Protein AF-A0A6S7IY60-F1 (afdb_monomer_lite)

InterPro domains:
  IPR000909 Phosphatidylinositol-specific phospholipase C, X domain [PF00388] (1-99)
  IPR000909 Phosphatidylinositol-specific phospholipase C, X domain [SM00148] (1-98)
  IPR000980 SH2 domain [PF00017] (151-223)
  IPR000980 SH2 domain [PS50001] (151-238)
  IPR000980 SH2 domain [SM00252] (149-229)
  IPR001192 Phosphoinositide phospholipase C family [PTHR10336] (1-148)
  IPR001452 SH3 domain [PF00018] (274-320)
  IPR001452 SH3 domain [PS50002] (268-328)
  IPR001452 SH3 domain [SM00326] (271-327)
  IPR017946 PLC-like phosphodiesterase, TIM beta/alpha-barrel domain superfamily [G3DSA:3.20.20.190] (1-171)
  IPR017946 PLC-like phosphodiesterase, TIM beta/alpha-barrel domain superfamily [SSF51695] (1-123)
  IPR035023 PLC-gamma, C-terminal SH2 domain [cd09932] (146-247)
  IPR036028 SH3-like domain superfamily [SSF50044] (267-309)
  IPR036860 SH2 domain superfamily [SSF55550] (146-321)

Secondary structure (DSSP, 8-state):
-EE--GGG--EE--TTS-PPPEEHHHHHHHHHHHTTSS--S-EEEE--EE--HHHHHHHHHHHHHHHGGGB--S-SSTT-SSPPPTTTTTT-EEEE-PPPPSSHHHHHHHHHHHTT-TT--STT-TTS---S-----S----TTGGGGSTTEETT--HHHHHHHHHHSSSTTEEEEEEEETTEEEEEEEETTEEEEEEEEEETTEEEETTEEESSHHHHHHHHHHS-SBTTB---EE--HHHHHHTT-----S----------------PPEEEESS-B--SSTTB--B-TTPEEEEEEE-TTSEEEEEETTEEEEEEEGGGEEEES----------

pLDDT: mean 76.95, std 19.99, range [28.34, 98.19]

Sequence (337 aa):
DCWDGPDNQPVIYHGFTLTSKIKFVDVVKAIRDNAFVVSDYPLILSIENHCSLAQQKIMATTFVDVFGEQLLGYPLDSNEECLPSPEQLKHKILIKHKKLPSDPNDVDDIMHNVEKDFTFMEDELSNSTKNGILYLEDEMDKPNAHLEKEWFHANLQRPEAENMLKRAPSDGSFLVRKKNDSEYAISFRAEGKIKHCKIFREGRLYTIGTAQFESLVELVEFYEKHPLYRKMKLKHPINEEILRRIGIMPDHDSVDMNSELYLDPRFNTKPVCRALWDYQAQSTDEMTFCKGAFITNVIKEDGGWWRGDFGDYKGAWFPANFCEEINQIEPEQQYGE

Foldseek 3Di:
DWEQDPPLFIWDDDPPAPTDIDGLLVVLLVCLVCVPPPHQFEAEDEDDDHYDPSSVVVNVVSNCVRNPPQEPPDDPDPPDPDDDDRVVNGSHYYYRDDDDDPDPVSNVVVVVVVVPDPDPPDDPPPPDDPDDDDDDPDDDPDLVPVVVDLQEAADADPVRQQLQQLLPDDFLEWHKYDDDPFKIWIWTADPSHIDIWIWGHDPQWIDTDNHIHNHPVVVLVVQQVPPPPDRHGRDHRTDPVVSVVVVDDPDDDDDDDDDDDDDDDDPPAWWKKFFQAFDDDPDPQADGDGHGFIWGPWDDDPPQKIFTDGDPHHRGIDGNVRIDTDPDPDPDDDDDD

Structure (mmCIF, N/CA/C/O backbone):
data_AF-A0A6S7IY60-F1
#
_entry.id   AF-A0A6S7IY60-F1
#
loop_
_atom_site.group_PDB
_atom_site.id
_atom_site.type_symbol
_atom_site.label_atom_id
_atom_site.label_alt_id
_atom_site.label_comp_id
_atom_site.label_asym_id
_atom_site.label_entity_id
_atom_site.label_seq_id
_atom_site.pdbx_PDB_ins_code
_atom_site.Cartn_x
_atom_site.Cartn_y
_atom_site.Cartn_z
_atom_site.occupancy
_atom_site.B_iso_or_equiv
_atom_site.auth_seq_id
_atom_site.auth_comp_id
_atom_site.auth_asym_id
_atom_site.auth_atom_id
_atom_site.pdbx_PDB_model_num
ATOM 1 N N . ASP A 1 1 ? -7.159 4.929 11.421 1.00 89.38 1 ASP A N 1
ATOM 2 C CA . ASP A 1 1 ? -6.869 6.344 11.111 1.00 89.38 1 ASP A CA 1
ATOM 3 C C . ASP A 1 1 ? -8.168 7.118 10.971 1.00 89.38 1 ASP A C 1
ATOM 5 O O . ASP A 1 1 ? -8.916 6.883 10.027 1.00 89.38 1 ASP A O 1
ATOM 9 N N . CYS A 1 2 ? -8.477 7.980 11.934 1.00 93.56 2 CYS A N 1
ATOM 10 C CA . CYS A 1 2 ? -9.686 8.802 11.941 1.00 93.56 2 CYS A CA 1
ATOM 11 C C . CYS A 1 2 ? -9.329 10.236 11.556 1.00 93.56 2 CYS A C 1
ATOM 13 O O . CYS A 1 2 ? -8.364 10.785 12.083 1.00 93.56 2 CYS A O 1
ATOM 15 N N . TRP A 1 3 ? -10.118 10.828 10.668 1.00 90.56 3 TRP A N 1
ATOM 16 C CA . TRP A 1 3 ? -9.920 12.170 10.135 1.00 90.56 3 TRP A CA 1
ATOM 17 C C . TRP A 1 3 ? -11.233 12.941 10.131 1.00 90.56 3 TRP A C 1
ATOM 19 O O . TRP A 1 3 ? -12.310 12.344 10.008 1.00 90.56 3 TRP A O 1
ATOM 29 N N . ASP A 1 4 ? -11.132 14.268 10.176 1.00 90.00 4 ASP A N 1
ATOM 30 C CA . ASP A 1 4 ? -12.296 15.129 10.010 1.00 90.00 4 ASP A CA 1
ATOM 31 C C . ASP A 1 4 ? -12.967 14.882 8.651 1.00 90.00 4 ASP A C 1
ATOM 33 O O . ASP A 1 4 ? -12.336 14.937 7.588 1.00 90.00 4 ASP A O 1
ATOM 37 N N . GLY A 1 5 ? -14.268 14.604 8.682 1.00 91.12 5 GLY A N 1
ATOM 38 C CA . GLY A 1 5 ? -15.084 14.427 7.487 1.00 91.12 5 GLY A CA 1
ATOM 39 C C . GLY A 1 5 ? -16.140 15.520 7.305 1.00 91.12 5 GLY A C 1
ATOM 40 O O . GLY A 1 5 ? -16.261 16.433 8.130 1.00 91.12 5 GLY A O 1
ATOM 41 N N . PRO A 1 6 ? -16.888 15.465 6.187 1.00 90.00 6 PRO A N 1
ATOM 42 C CA . PRO A 1 6 ? -17.954 16.418 5.889 1.00 90.00 6 PRO A CA 1
ATOM 43 C C . PRO A 1 6 ? -19.097 16.320 6.908 1.00 90.00 6 PRO A C 1
ATOM 45 O O . PRO A 1 6 ? -19.243 15.315 7.598 1.00 90.00 6 PRO A O 1
ATOM 48 N N . ASP A 1 7 ? -19.914 17.372 6.997 1.00 90.56 7 ASP A N 1
ATOM 49 C CA . ASP A 1 7 ? -21.092 17.435 7.880 1.00 90.56 7 ASP A CA 1
ATOM 50 C C . ASP A 1 7 ? -20.783 17.163 9.361 1.00 90.56 7 ASP A C 1
ATOM 52 O O . ASP A 1 7 ? -21.623 16.670 10.115 1.00 90.56 7 ASP A O 1
ATOM 56 N N . ASN A 1 8 ? -19.556 17.494 9.778 1.00 89.19 8 ASN A N 1
ATOM 57 C CA . ASN A 1 8 ? -19.031 17.231 11.115 1.00 89.19 8 ASN A CA 1
ATOM 58 C C . ASN A 1 8 ? -19.010 15.731 11.479 1.00 89.19 8 ASN A C 1
ATOM 60 O O . ASN A 1 8 ? -19.054 15.385 12.653 1.00 89.19 8 ASN A O 1
ATOM 64 N N . GLN A 1 9 ? -18.974 14.834 10.491 1.00 93.06 9 GLN A N 1
ATOM 65 C CA . GLN A 1 9 ? -18.938 13.388 10.700 1.00 93.06 9 GLN A CA 1
ATOM 66 C C . GLN A 1 9 ? -17.536 12.842 10.412 1.00 93.06 9 GLN A C 1
ATOM 68 O O . GLN A 1 9 ? -17.067 12.999 9.282 1.00 93.06 9 GLN A O 1
ATOM 73 N N . PRO A 1 10 ? -16.889 12.145 11.365 1.00 96.25 10 PRO A N 1
ATOM 74 C CA . PRO A 1 10 ? -15.565 11.587 11.138 1.00 96.25 10 PRO A CA 1
ATOM 75 C C . PRO A 1 10 ? -15.567 10.547 10.017 1.00 96.25 10 PRO A C 1
ATOM 77 O O . PRO A 1 10 ? -16.516 9.772 9.829 1.00 96.25 10 PRO A O 1
ATOM 80 N N . VAL A 1 11 ? -14.458 10.492 9.292 1.00 96.00 11 VAL A N 1
ATOM 81 C CA . VAL A 1 11 ? -14.200 9.490 8.258 1.00 96.00 11 VAL A CA 1
ATOM 82 C C . VAL A 1 11 ? -12.931 8.721 8.582 1.00 96.00 11 VAL A C 1
ATOM 84 O O . VAL A 1 11 ? -12.029 9.211 9.257 1.00 96.00 11 VAL A O 1
ATOM 87 N N . ILE A 1 12 ? -12.864 7.495 8.082 1.00 94.00 12 ILE A N 1
ATOM 88 C CA . ILE A 1 12 ? -11.680 6.653 8.156 1.00 94.00 12 ILE A CA 1
ATOM 89 C C . ILE A 1 12 ? -11.118 6.533 6.748 1.00 94.00 12 ILE A C 1
ATOM 91 O O . ILE A 1 12 ? -11.833 6.211 5.798 1.00 94.00 12 ILE A O 1
ATOM 95 N N . TYR A 1 13 ? -9.837 6.844 6.627 1.00 84.81 13 TYR A N 1
ATOM 96 C CA . TYR A 1 13 ? -9.016 6.593 5.452 1.00 84.81 13 TYR A CA 1
ATOM 97 C C . TYR A 1 13 ? -7.555 6.754 5.849 1.00 84.81 13 TYR A C 1
ATOM 99 O O . TYR A 1 13 ? -7.234 7.292 6.911 1.00 84.81 13 TYR A O 1
ATOM 107 N N . HIS A 1 14 ? -6.668 6.310 4.977 1.00 77.44 14 HIS A N 1
ATOM 108 C CA . HIS A 1 14 ? -5.249 6.500 5.173 1.00 77.44 14 HIS A CA 1
ATOM 109 C C . HIS A 1 14 ? -4.870 7.908 4.685 1.00 77.44 14 HIS A C 1
ATOM 111 O O . HIS A 1 14 ? -4.937 8.207 3.491 1.00 77.44 14 HIS A O 1
ATOM 117 N N . GLY A 1 15 ? -4.481 8.796 5.602 1.00 65.12 15 GLY A N 1
ATOM 118 C CA . GLY A 1 15 ? -4.134 10.187 5.286 1.00 65.12 15 GLY A CA 1
ATOM 119 C C . GLY A 1 15 ? -3.074 10.306 4.194 1.00 65.12 15 GLY A C 1
ATOM 120 O O . GLY A 1 15 ? -2.145 9.510 4.147 1.00 65.12 15 GLY A O 1
ATOM 121 N N . PHE A 1 16 ? -3.194 11.309 3.322 1.00 57.75 16 PHE A N 1
ATOM 122 C CA . PHE A 1 16 ? -2.226 11.567 2.245 1.00 57.75 16 PHE A CA 1
ATOM 123 C C . PHE A 1 16 ? -2.063 10.427 1.216 1.00 57.75 16 PHE A C 1
ATOM 125 O O . PHE A 1 16 ? -1.065 10.426 0.505 1.00 57.75 16 PHE A O 1
ATOM 132 N N . THR A 1 17 ? -3.039 9.509 1.107 1.00 56.12 17 THR A N 1
ATOM 133 C CA . THR A 1 17 ? -3.159 8.504 0.023 1.00 56.12 17 THR A CA 1
ATOM 134 C C . THR A 1 17 ? -4.399 8.733 -0.848 1.00 56.12 17 THR A C 1
ATOM 136 O O . THR A 1 17 ? -5.296 9.503 -0.499 1.00 56.12 17 THR A O 1
ATOM 139 N N . LEU A 1 18 ? -4.512 7.961 -1.937 1.00 63.31 18 LEU A N 1
ATOM 140 C CA . LEU A 1 18 ? -5.726 7.823 -2.752 1.00 63.31 18 LEU A CA 1
ATOM 141 C C . LEU A 1 18 ? -6.740 6.802 -2.196 1.00 63.31 18 LEU A C 1
ATOM 143 O O . LEU A 1 18 ? -7.639 6.379 -2.926 1.00 63.31 18 LEU A O 1
ATOM 147 N N . THR A 1 19 ? -6.618 6.380 -0.932 1.00 68.50 19 THR A N 1
ATOM 148 C CA . THR A 1 19 ? -7.593 5.455 -0.337 1.00 68.50 19 THR A CA 1
ATOM 149 C C . THR A 1 19 ? -8.978 6.094 -0.259 1.00 68.50 19 THR A C 1
ATOM 151 O O . THR A 1 19 ? -9.150 7.269 0.083 1.00 68.50 19 THR A O 1
ATOM 154 N N . SER A 1 20 ? -10.000 5.312 -0.607 1.00 78.56 20 SER A N 1
ATOM 155 C CA . SER A 1 20 ? -11.386 5.753 -0.491 1.00 78.56 20 SER A CA 1
ATOM 156 C C . SER A 1 20 ? -11.753 5.988 0.971 1.00 78.56 20 SER A C 1
ATOM 158 O O . SER A 1 20 ? -11.353 5.229 1.851 1.00 78.56 20 SER A O 1
ATOM 160 N N . LYS A 1 21 ? -12.580 7.002 1.215 1.00 89.25 21 LYS A N 1
ATOM 161 C CA . LYS A 1 21 ? -13.066 7.336 2.554 1.00 89.25 21 LYS A CA 1
ATOM 162 C C . LYS A 1 21 ? -14.281 6.492 2.908 1.00 89.25 21 LYS A C 1
ATOM 164 O O . LYS A 1 21 ? -15.224 6.413 2.123 1.00 89.25 21 LYS A O 1
ATOM 169 N N . ILE A 1 22 ? -14.281 5.934 4.111 1.00 94.38 22 ILE A N 1
ATOM 170 C CA . ILE A 1 22 ? -15.436 5.248 4.697 1.00 94.38 22 ILE A CA 1
ATOM 171 C C . ILE A 1 22 ? -15.906 6.001 5.940 1.00 94.38 22 ILE A C 1
ATOM 173 O O . ILE A 1 22 ? -15.124 6.689 6.598 1.00 94.38 22 ILE A O 1
ATOM 177 N N . LYS A 1 23 ? -17.202 5.933 6.252 1.00 96.50 23 LYS A N 1
ATOM 178 C CA . LYS A 1 23 ? -17.751 6.655 7.405 1.00 96.50 23 LYS A CA 1
ATOM 179 C C . LYS A 1 23 ? -17.323 5.970 8.693 1.00 96.50 23 LYS A C 1
ATOM 181 O O . LYS A 1 23 ? -17.447 4.753 8.811 1.00 96.50 23 LYS A O 1
ATOM 186 N N . PHE A 1 24 ? -16.907 6.758 9.679 1.00 97.75 24 PHE A N 1
ATOM 187 C CA . PHE A 1 24 ? -16.516 6.237 10.985 1.00 97.75 24 PHE A CA 1
ATOM 188 C C . PHE A 1 24 ? -17.629 5.389 11.618 1.00 97.75 24 PHE A C 1
ATOM 190 O O . PHE A 1 24 ? -17.395 4.248 12.000 1.00 97.75 24 PHE A O 1
ATOM 197 N N . VAL A 1 25 ? -18.864 5.899 11.633 1.00 97.56 25 VAL A N 1
ATOM 198 C CA . VAL A 1 25 ? -20.029 5.197 12.200 1.00 97.56 25 VAL A CA 1
ATOM 199 C C . VAL A 1 25 ? -20.284 3.823 11.574 1.00 97.56 25 VAL A C 1
ATOM 201 O O . VAL A 1 25 ? -20.676 2.894 12.278 1.00 97.56 25 VAL A O 1
ATOM 204 N N . ASP A 1 26 ? -20.049 3.671 10.270 1.00 97.44 26 ASP A N 1
ATOM 205 C CA . ASP A 1 26 ? -20.280 2.403 9.575 1.00 97.44 26 ASP A CA 1
ATOM 206 C C . ASP A 1 26 ? -19.205 1.377 9.955 1.00 97.44 26 ASP A C 1
ATOM 208 O O . ASP A 1 26 ? -19.520 0.209 10.174 1.00 97.44 26 ASP A O 1
ATOM 212 N N . VAL A 1 27 ? -17.959 1.826 10.140 1.00 97.94 27 VAL A N 1
ATOM 213 C CA . VAL A 1 27 ? -16.865 0.982 10.640 1.00 97.94 27 VAL A CA 1
ATOM 214 C C . VAL A 1 27 ? -17.116 0.541 12.079 1.00 97.94 27 VAL A C 1
ATOM 216 O O . VAL A 1 27 ? -16.977 -0.641 12.376 1.00 97.94 27 VAL A O 1
ATOM 219 N N . VAL A 1 28 ? -17.539 1.445 12.970 1.00 98.06 28 VAL A N 1
ATOM 220 C CA . VAL A 1 28 ? -17.854 1.084 14.366 1.00 98.06 28 VAL A CA 1
ATOM 221 C C . VAL A 1 28 ? -18.979 0.042 14.421 1.00 98.06 28 VAL A C 1
ATOM 223 O O . VAL A 1 28 ? -18.875 -0.935 15.161 1.00 98.06 28 VAL A O 1
ATOM 226 N N . LYS A 1 29 ? -20.025 0.184 13.595 1.00 97.94 29 LYS A N 1
ATOM 227 C CA . LYS A 1 29 ? -21.098 -0.823 13.484 1.00 97.94 29 LYS A CA 1
ATOM 228 C C . LYS A 1 29 ? -20.578 -2.166 12.977 1.00 97.94 29 LYS A C 1
ATOM 230 O O . LYS A 1 29 ? -20.906 -3.195 13.557 1.00 97.94 29 LYS A O 1
ATOM 235 N N . ALA A 1 30 ? -19.744 -2.155 11.939 1.00 98.12 30 ALA A N 1
ATOM 236 C CA . ALA A 1 30 ? -19.147 -3.376 11.414 1.00 98.12 30 ALA A CA 1
ATOM 237 C C . ALA A 1 30 ? -18.283 -4.084 12.469 1.00 98.12 30 ALA A C 1
ATOM 239 O O . ALA A 1 30 ? -18.369 -5.301 12.604 1.00 98.12 30 ALA A O 1
ATOM 240 N N . ILE A 1 31 ? -17.503 -3.337 13.259 1.00 98.19 31 ILE A N 1
ATOM 241 C CA . ILE A 1 31 ? -16.722 -3.896 14.369 1.00 98.19 31 ILE A CA 1
ATOM 242 C C . ILE A 1 31 ? -17.652 -4.545 15.395 1.00 98.19 31 ILE A C 1
ATOM 244 O O . ILE A 1 31 ? -17.449 -5.707 15.723 1.00 98.19 31 ILE A O 1
ATOM 248 N N . ARG A 1 32 ? -18.695 -3.846 15.856 1.00 97.31 32 ARG A N 1
ATOM 249 C CA . ARG A 1 32 ? -19.670 -4.381 16.825 1.00 97.31 32 ARG A CA 1
ATOM 250 C C . ARG A 1 32 ? -20.237 -5.733 16.383 1.00 97.31 32 ARG A C 1
ATOM 252 O O . ARG A 1 32 ? -20.324 -6.659 17.184 1.00 97.31 32 ARG A O 1
ATOM 259 N N . ASP A 1 33 ? -20.600 -5.836 15.106 1.00 96.69 33 ASP A N 1
ATOM 260 C CA . ASP A 1 33 ? -21.263 -7.018 14.552 1.00 96.69 33 ASP A CA 1
ATOM 261 C C . ASP A 1 33 ? -20.310 -8.211 14.360 1.00 96.69 33 ASP A C 1
ATOM 263 O O . ASP A 1 33 ? -20.772 -9.346 14.278 1.00 96.69 33 ASP A O 1
ATOM 267 N N . ASN A 1 34 ? -18.993 -7.975 14.302 1.00 97.56 34 ASN A N 1
ATOM 268 C CA . ASN A 1 34 ? -18.005 -9.003 13.954 1.00 97.56 34 ASN A CA 1
ATOM 269 C C . ASN A 1 34 ? -16.940 -9.267 15.033 1.00 97.56 34 ASN A C 1
ATOM 271 O O . ASN A 1 34 ? -16.250 -10.281 14.947 1.00 97.56 34 ASN A O 1
ATOM 275 N N . ALA A 1 35 ? -16.802 -8.398 16.043 1.00 95.81 35 ALA A N 1
ATOM 276 C CA . ALA A 1 35 ? -15.688 -8.406 17.001 1.00 95.81 35 ALA A CA 1
ATOM 277 C C . ALA A 1 35 ? -15.482 -9.751 17.710 1.00 95.81 35 ALA A C 1
ATOM 279 O O . ALA A 1 35 ? -14.343 -10.119 17.978 1.00 95.81 35 ALA A O 1
ATOM 280 N N . PHE A 1 36 ? -16.568 -10.483 17.975 1.00 97.38 36 PHE A N 1
ATOM 281 C CA . PHE A 1 36 ? -16.538 -11.716 18.766 1.00 97.38 36 PHE A CA 1
ATOM 282 C C . PHE A 1 36 ? -17.098 -12.936 18.024 1.00 97.38 36 PHE A C 1
ATOM 284 O O . PHE A 1 36 ? -17.526 -13.904 18.638 1.00 97.38 36 PHE A O 1
ATOM 291 N N . VAL A 1 37 ? -17.129 -12.905 16.686 1.00 96.06 37 VAL A N 1
ATOM 292 C CA . VAL A 1 37 ? -17.632 -14.040 15.883 1.00 96.06 37 VAL A CA 1
ATOM 293 C C . VAL A 1 37 ? -16.663 -15.227 15.907 1.00 96.06 37 VAL A C 1
ATOM 295 O O . VAL A 1 37 ? -17.091 -16.378 15.875 1.00 96.06 37 VAL A O 1
ATOM 298 N N . VAL A 1 38 ? -15.357 -14.949 15.939 1.00 94.69 38 VAL A N 1
ATOM 299 C CA . VAL A 1 38 ? -14.293 -15.968 15.871 1.00 94.69 38 VAL A CA 1
ATOM 300 C C . VAL A 1 38 ? -13.685 -16.259 17.245 1.00 94.69 38 VAL A C 1
ATOM 302 O O . VAL A 1 38 ? -13.217 -17.368 17.489 1.00 94.69 38 VAL A O 1
ATOM 305 N N . SER A 1 39 ? -13.676 -15.271 18.139 1.00 94.75 39 SER A N 1
ATOM 306 C CA . SER A 1 39 ? -13.040 -15.353 19.451 1.00 94.75 39 SER A CA 1
ATOM 307 C C . SER A 1 39 ? -13.801 -14.505 20.461 1.00 94.75 39 SER A C 1
ATOM 309 O O . SER A 1 39 ? -14.102 -13.350 20.183 1.00 94.75 39 SER A O 1
ATOM 311 N N . ASP A 1 40 ? -14.049 -15.051 21.650 1.00 96.12 40 ASP A N 1
ATOM 312 C CA . ASP A 1 40 ? -14.700 -14.325 22.749 1.00 96.12 40 ASP A CA 1
ATOM 313 C C . ASP A 1 40 ? -13.742 -13.355 23.466 1.00 96.12 40 ASP A C 1
ATOM 315 O O . ASP A 1 40 ? -14.158 -12.598 24.343 1.00 96.12 40 ASP A O 1
ATOM 319 N N . TYR A 1 41 ? -12.443 -13.413 23.164 1.00 96.88 41 TYR A N 1
ATOM 320 C CA . TYR A 1 41 ? -11.406 -12.630 23.838 1.00 96.88 41 TYR A CA 1
ATOM 321 C C . TYR A 1 41 ? -11.443 -11.140 23.444 1.00 96.88 41 TYR A C 1
ATOM 323 O O . TYR A 1 41 ? -11.992 -10.792 22.399 1.00 96.88 41 TYR A O 1
ATOM 331 N N . PRO A 1 42 ? -10.897 -10.234 24.283 1.00 96.94 42 PRO A N 1
ATOM 332 C CA . PRO A 1 42 ? -11.017 -8.792 24.073 1.00 96.94 42 PRO A CA 1
ATOM 333 C C . PRO A 1 42 ? -10.429 -8.297 22.752 1.00 96.94 42 PRO A C 1
ATOM 335 O O . PRO A 1 42 ? -9.368 -8.744 22.318 1.00 96.94 42 PRO A O 1
ATOM 338 N N . LEU A 1 43 ? -11.066 -7.267 22.191 1.00 97.06 43 LEU A N 1
ATOM 339 C CA . LEU A 1 43 ? -10.592 -6.539 21.016 1.00 97.06 43 LEU A CA 1
ATOM 340 C C . LEU A 1 43 ? -10.040 -5.170 21.428 1.00 97.06 43 LEU A C 1
ATOM 342 O O . LEU A 1 43 ? -10.745 -4.375 22.044 1.00 97.06 43 LEU A O 1
ATOM 346 N N . ILE A 1 44 ? -8.801 -4.852 21.050 1.00 96.50 44 ILE A N 1
ATOM 347 C CA . ILE A 1 44 ? -8.202 -3.532 21.300 1.00 96.50 44 ILE A CA 1
ATOM 348 C C . ILE A 1 44 ? -8.194 -2.724 20.001 1.00 96.50 44 ILE A C 1
ATOM 350 O O . ILE A 1 44 ? -7.513 -3.079 19.042 1.00 96.50 44 ILE A O 1
ATOM 354 N N . LEU A 1 45 ? -8.902 -1.596 19.981 1.00 96.12 45 LEU A N 1
ATOM 355 C CA . LEU A 1 45 ? -8.886 -0.650 18.869 1.00 96.12 45 LEU A CA 1
ATOM 356 C C . LEU A 1 45 ? -7.779 0.382 19.086 1.00 96.12 45 LEU A C 1
ATOM 358 O O . LEU A 1 45 ? -7.890 1.262 19.941 1.00 96.12 45 LEU A O 1
ATOM 362 N N . SER A 1 46 ? -6.703 0.284 18.306 1.00 94.38 46 SER A N 1
ATOM 363 C CA . SER A 1 46 ? -5.648 1.301 18.277 1.00 94.38 46 SER A CA 1
ATOM 364 C C . SER A 1 46 ? -6.070 2.459 17.375 1.00 94.38 46 SER A C 1
ATOM 366 O O . SER A 1 46 ? -6.073 2.336 16.152 1.00 94.38 46 SER A O 1
ATOM 368 N N . ILE A 1 47 ? -6.428 3.590 17.978 1.00 92.38 47 ILE A N 1
ATOM 369 C CA . ILE A 1 47 ? -6.942 4.756 17.261 1.00 92.38 47 ILE A CA 1
ATOM 370 C C . ILE A 1 47 ? -5.802 5.735 16.962 1.00 92.38 47 ILE A C 1
ATOM 372 O O . ILE A 1 47 ? -5.273 6.387 17.861 1.00 92.38 47 ILE A O 1
ATOM 376 N N . GLU A 1 48 ? -5.466 5.874 15.683 1.00 90.44 48 GLU A N 1
ATOM 377 C CA . GLU A 1 48 ? -4.703 7.010 15.160 1.00 90.44 48 GLU A CA 1
ATOM 378 C C . GLU A 1 48 ? -5.687 8.143 14.827 1.00 90.44 48 GLU A C 1
ATOM 380 O O . GLU A 1 48 ? -6.559 7.963 13.972 1.00 90.44 48 GLU A O 1
ATOM 385 N N . ASN A 1 49 ? -5.612 9.263 15.546 1.00 87.81 49 ASN A N 1
ATOM 386 C CA . ASN A 1 49 ? -6.626 10.318 15.526 1.00 87.81 49 ASN A CA 1
ATOM 387 C C . ASN A 1 49 ? -6.064 11.641 15.000 1.00 87.81 49 ASN A C 1
ATOM 389 O O . ASN A 1 49 ? -5.158 12.214 15.599 1.00 87.81 49 ASN A O 1
ATOM 393 N N . HIS A 1 50 ? -6.682 12.128 13.928 1.00 87.25 50 HIS A N 1
ATOM 394 C CA . HIS A 1 50 ? -6.408 13.399 13.257 1.00 87.25 50 HIS A CA 1
ATOM 395 C C . HIS A 1 50 ? -7.662 14.292 13.203 1.00 87.25 50 HIS A C 1
ATOM 397 O O . HIS A 1 50 ? -7.746 15.211 12.391 1.00 87.25 50 HIS A O 1
ATOM 403 N N . CYS A 1 51 ? -8.673 13.992 14.023 1.00 86.19 51 CYS A N 1
ATOM 404 C CA . CYS A 1 51 ? -9.927 14.736 14.093 1.00 86.19 51 CYS A CA 1
ATOM 405 C C . CYS A 1 51 ? -9.815 15.955 15.018 1.00 86.19 51 CYS A C 1
ATOM 407 O O . CYS A 1 51 ? -9.161 15.911 16.064 1.00 86.19 51 CYS A O 1
ATOM 409 N N . SER A 1 52 ? -10.562 17.008 14.702 1.00 85.62 52 SER A N 1
ATOM 410 C CA . SER A 1 52 ? -10.821 18.139 15.596 1.00 85.62 52 SER A CA 1
ATOM 411 C C . SER A 1 52 ? -11.565 17.712 16.865 1.00 85.62 52 SER A C 1
ATOM 413 O O . SER A 1 52 ? -12.290 16.715 16.885 1.00 85.62 52 SER A O 1
ATOM 415 N N . LEU A 1 53 ? -11.477 18.511 17.935 1.00 87.50 53 LEU A N 1
ATOM 416 C CA . LEU A 1 53 ? -12.177 18.233 19.200 1.00 87.50 53 LEU A CA 1
ATOM 417 C C . LEU A 1 53 ? -13.698 18.064 19.030 1.00 87.50 53 LEU A C 1
ATOM 419 O O . LEU A 1 53 ? -14.320 17.285 19.753 1.00 87.50 53 LEU A O 1
ATOM 423 N N . ALA A 1 54 ? -14.311 18.775 18.078 1.00 87.81 54 ALA A N 1
ATOM 424 C CA . ALA A 1 54 ? -15.735 18.640 17.781 1.00 87.81 54 ALA A CA 1
ATOM 425 C C . ALA A 1 54 ? -16.072 17.238 17.248 1.00 87.81 54 ALA A C 1
ATOM 427 O O . ALA A 1 54 ? -17.014 16.606 17.728 1.00 87.81 54 ALA A O 1
ATOM 428 N N . GLN A 1 55 ? -15.274 16.727 16.311 1.00 93.12 55 GLN A N 1
ATOM 429 C CA . GLN A 1 55 ? -15.469 15.397 15.739 1.00 93.12 55 GLN A CA 1
ATOM 430 C C . GLN A 1 55 ? -14.983 14.282 16.674 1.00 93.12 55 GLN A C 1
ATOM 432 O O . GLN A 1 55 ? -15.587 13.214 16.703 1.00 93.12 55 GLN A O 1
ATOM 437 N N . GLN A 1 56 ? -13.994 14.535 17.537 1.00 92.44 56 GLN A N 1
ATOM 438 C CA . GLN A 1 56 ? -13.610 13.607 18.609 1.00 92.44 56 GLN A CA 1
ATOM 439 C C . GLN A 1 56 ? -14.753 13.351 19.599 1.00 92.44 56 GLN A C 1
ATOM 441 O O . GLN A 1 56 ? -14.968 12.210 20.005 1.00 92.44 56 GLN A O 1
ATOM 446 N N . LYS A 1 57 ? -15.537 14.383 19.953 1.00 92.94 57 LYS A N 1
ATOM 447 C CA . LYS A 1 57 ? -16.750 14.204 20.773 1.00 92.94 57 LYS A CA 1
ATOM 448 C C . LYS A 1 57 ? -17.751 13.280 20.082 1.00 92.94 57 LYS A C 1
ATOM 450 O O . LYS A 1 57 ? -18.314 12.405 20.729 1.00 92.94 57 LYS A O 1
ATOM 455 N N . ILE A 1 58 ? -17.913 13.422 18.767 1.00 95.81 58 ILE A N 1
ATOM 456 C CA . ILE A 1 58 ? -18.784 12.552 17.966 1.00 95.81 58 ILE A CA 1
ATOM 457 C C . ILE A 1 58 ? -18.244 11.123 17.920 1.00 95.81 58 ILE A C 1
ATOM 459 O O . ILE A 1 58 ? -19.027 10.185 18.065 1.00 95.81 58 ILE A O 1
ATOM 463 N N . MET A 1 59 ? -16.928 10.935 17.783 1.00 96.94 59 MET A N 1
ATOM 464 C CA . MET A 1 59 ? -16.306 9.610 17.867 1.00 96.94 59 MET A CA 1
ATOM 465 C C . MET A 1 59 ? -16.590 8.948 19.218 1.00 96.94 59 MET A C 1
ATOM 467 O O . MET A 1 59 ? -17.024 7.799 19.250 1.00 96.94 59 MET A O 1
ATOM 471 N N . ALA A 1 60 ? -16.398 9.678 20.321 1.00 95.56 60 ALA A N 1
ATOM 472 C CA . ALA A 1 60 ? -16.652 9.179 21.669 1.00 95.56 60 ALA A CA 1
ATOM 473 C C . ALA A 1 60 ? -18.125 8.788 21.867 1.00 95.56 60 ALA A C 1
ATOM 475 O O . ALA A 1 60 ? -18.402 7.668 22.289 1.00 95.56 60 ALA A O 1
ATOM 476 N N . THR A 1 61 ? -19.067 9.663 21.497 1.00 97.00 61 THR A N 1
ATOM 477 C CA . THR A 1 61 ? -20.507 9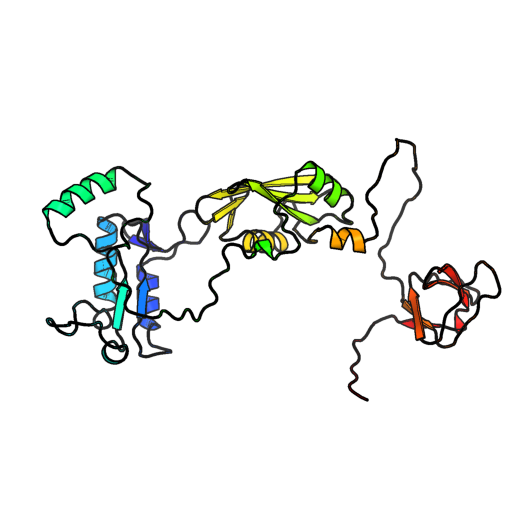.364 21.551 1.00 97.00 61 THR A CA 1
ATOM 478 C C . THR A 1 61 ? -20.856 8.147 20.701 1.00 97.00 61 THR A C 1
ATOM 480 O O . THR A 1 61 ? -21.540 7.248 21.169 1.00 97.00 61 THR A O 1
ATOM 483 N N . THR A 1 62 ? -20.317 8.054 19.485 1.00 97.88 62 THR A N 1
ATOM 484 C CA . THR A 1 62 ? -20.570 6.916 18.593 1.00 97.88 62 THR A CA 1
ATOM 485 C C . THR A 1 62 ? -20.047 5.604 19.180 1.00 97.88 62 THR A C 1
ATOM 487 O O . THR A 1 62 ? -20.731 4.591 19.083 1.00 97.88 62 THR A O 1
ATOM 490 N N . PHE A 1 63 ? -18.862 5.593 19.801 1.00 97.75 63 PHE A N 1
ATOM 491 C CA . PHE A 1 63 ? -18.361 4.397 20.481 1.00 97.75 63 PHE A CA 1
ATOM 492 C C . PHE A 1 63 ? -19.281 3.972 21.625 1.00 97.75 63 PHE A C 1
ATOM 494 O O . PHE A 1 63 ? -19.628 2.797 21.705 1.00 97.75 63 PHE A O 1
ATOM 501 N N . VAL A 1 64 ? -19.700 4.915 22.472 1.00 97.19 64 VAL A N 1
ATOM 502 C CA . VAL A 1 64 ? -20.614 4.638 23.590 1.00 97.19 64 VAL A CA 1
ATOM 503 C C . VAL A 1 64 ? -21.949 4.088 23.080 1.00 97.19 64 VAL A C 1
ATOM 505 O O . VAL A 1 64 ? -22.390 3.038 23.541 1.00 97.19 64 VAL A O 1
ATOM 508 N N . ASP A 1 65 ? -22.553 4.747 22.092 1.00 97.06 65 ASP A N 1
ATOM 509 C CA . ASP A 1 65 ? -23.879 4.397 21.579 1.00 97.06 65 ASP A CA 1
ATOM 510 C C . ASP A 1 65 ? -23.887 3.067 20.813 1.00 97.06 65 ASP A C 1
ATOM 512 O O . ASP A 1 65 ? -24.849 2.304 20.894 1.00 97.06 65 ASP A O 1
ATOM 516 N N . VAL A 1 66 ? -22.835 2.786 20.034 1.00 98.00 66 VAL A N 1
ATOM 517 C CA . VAL A 1 66 ? -22.793 1.605 19.161 1.00 98.00 66 VAL A CA 1
ATOM 518 C C . VAL A 1 66 ? -22.273 0.375 19.896 1.00 98.00 66 VAL A C 1
ATOM 520 O O . VAL A 1 66 ? -22.862 -0.694 19.741 1.00 98.00 66 VAL A O 1
ATOM 523 N N . PHE A 1 67 ? -21.193 0.489 20.673 1.00 98.00 67 PHE A N 1
ATOM 524 C CA . PHE A 1 67 ? -20.635 -0.660 21.391 1.00 98.00 67 PHE A CA 1
ATOM 525 C C . PHE A 1 67 ? -21.379 -0.963 22.694 1.00 98.00 67 PHE A C 1
ATOM 527 O O . PHE A 1 67 ? -21.414 -2.122 23.105 1.00 98.00 67 PHE A O 1
ATOM 534 N N . GLY A 1 68 ? -21.992 0.035 23.340 1.00 96.19 68 GLY A N 1
ATOM 535 C CA . GLY A 1 68 ? -22.772 -0.163 24.562 1.00 96.19 68 GLY A CA 1
ATOM 536 C C . GLY A 1 68 ? -21.995 -0.946 25.625 1.00 96.19 68 GLY A C 1
ATOM 537 O O . GLY A 1 68 ? -20.888 -0.571 26.004 1.00 96.19 68 GLY A O 1
ATOM 538 N N . GLU A 1 69 ? -22.551 -2.074 26.073 1.00 95.00 69 GLU A N 1
ATOM 539 C CA . GLU A 1 69 ? -21.938 -2.935 27.096 1.00 95.00 69 GLU A CA 1
ATOM 540 C C . GLU A 1 69 ? -20.642 -3.627 26.647 1.00 95.00 69 GLU A C 1
ATOM 542 O O . GLU A 1 69 ? -19.854 -4.057 27.496 1.00 95.00 69 GLU A O 1
ATOM 547 N N . GLN A 1 70 ? -20.395 -3.740 25.337 1.00 96.88 70 GLN A N 1
ATOM 548 C CA . GLN A 1 70 ? -19.135 -4.276 24.823 1.00 96.88 70 GLN A CA 1
ATOM 549 C C . GLN A 1 70 ? -17.985 -3.292 25.055 1.00 96.88 70 GLN A C 1
ATOM 551 O O . GLN A 1 70 ? -16.844 -3.718 25.166 1.00 96.88 70 GLN A O 1
ATOM 556 N N . LEU A 1 71 ? -18.241 -1.986 25.174 1.00 97.44 71 LEU A N 1
ATOM 557 C CA . LEU A 1 71 ? -17.187 -1.010 25.444 1.00 97.44 71 LEU A CA 1
ATOM 558 C C . LEU A 1 71 ? -16.702 -1.110 26.895 1.00 97.44 71 LEU A C 1
ATOM 560 O O . LEU A 1 71 ? -17.490 -1.045 27.841 1.00 97.44 71 LEU A O 1
ATOM 564 N N . LEU A 1 72 ? -15.386 -1.199 27.089 1.00 94.38 72 LEU A N 1
ATOM 565 C CA . LEU A 1 72 ? -14.785 -1.043 28.411 1.00 94.38 72 LEU A CA 1
ATOM 566 C C . LEU A 1 72 ? -14.694 0.450 28.768 1.00 94.38 72 LEU A C 1
ATOM 568 O O . LEU A 1 72 ? -13.721 1.123 28.432 1.00 94.38 72 LEU A O 1
ATOM 572 N N . GLY A 1 73 ? -15.732 0.975 29.423 1.00 85.81 73 GLY A N 1
ATOM 573 C CA . GLY A 1 73 ? -15.805 2.386 29.831 1.00 85.81 73 GLY A CA 1
ATOM 574 C C . GLY A 1 73 ? -15.154 2.707 31.182 1.00 85.81 73 GLY A C 1
ATOM 575 O O . GLY A 1 73 ? -14.941 3.877 31.495 1.00 85.81 73 GLY A O 1
ATOM 576 N N . TYR A 1 74 ? -14.855 1.691 31.990 1.00 84.75 74 TYR A N 1
ATOM 577 C CA . TYR A 1 74 ? -14.327 1.828 33.348 1.00 84.75 74 TYR A CA 1
ATOM 578 C C . TYR A 1 74 ? -13.440 0.621 33.711 1.00 84.75 74 TYR A C 1
ATOM 580 O O . TYR A 1 74 ? -13.621 -0.448 33.120 1.00 84.75 74 TYR A O 1
ATOM 588 N N . PRO A 1 75 ? -12.485 0.777 34.652 1.00 85.00 75 PRO A N 1
ATOM 589 C CA . PRO A 1 75 ? -11.724 -0.346 35.219 1.00 85.00 75 PRO A CA 1
ATOM 590 C C . PRO A 1 75 ? -12.658 -1.416 35.803 1.00 85.00 75 PRO A C 1
ATOM 592 O O . PRO A 1 75 ? -13.732 -1.065 36.296 1.00 85.00 75 PRO A O 1
ATOM 595 N N . LEU A 1 76 ? -12.286 -2.703 35.757 1.00 83.81 76 LEU A N 1
ATOM 596 C CA . LEU A 1 76 ? -13.149 -3.766 36.298 1.00 83.81 76 LEU A CA 1
ATOM 597 C C . LEU A 1 76 ? -13.164 -3.733 37.832 1.00 83.81 76 LEU A C 1
ATOM 599 O O . LEU A 1 76 ? -14.203 -3.990 38.440 1.00 83.81 76 LEU A O 1
ATOM 603 N N . ASP A 1 77 ? -12.035 -3.374 38.438 1.00 80.19 77 ASP A N 1
ATOM 604 C CA . ASP A 1 77 ? -11.884 -3.085 39.859 1.00 80.19 77 ASP A CA 1
ATOM 605 C C . ASP A 1 77 ? -11.127 -1.756 40.065 1.00 80.19 77 ASP A C 1
ATOM 607 O O . ASP A 1 77 ? -10.118 -1.451 39.427 1.00 80.19 77 ASP A O 1
ATOM 611 N N . SER A 1 78 ? -11.645 -0.929 40.972 1.00 75.25 78 SER A N 1
ATOM 612 C CA . SER A 1 78 ? -11.062 0.361 41.352 1.00 75.25 78 SER A CA 1
ATOM 613 C C . SER A 1 78 ? -9.688 0.230 42.022 1.00 75.25 78 SER A C 1
ATOM 615 O O . SER A 1 78 ? -8.955 1.215 42.073 1.00 75.25 78 SER A O 1
ATOM 617 N N . ASN A 1 79 ? -9.349 -0.957 42.537 1.00 75.88 79 ASN A N 1
ATOM 618 C CA . ASN A 1 79 ? -8.078 -1.264 43.199 1.00 75.88 79 ASN A CA 1
ATOM 619 C C . ASN A 1 79 ? -7.159 -2.165 42.347 1.00 75.88 79 ASN A C 1
ATOM 621 O O . ASN A 1 79 ? -6.303 -2.858 42.896 1.00 75.88 79 ASN A O 1
ATOM 625 N N . GLU A 1 80 ? -7.328 -2.197 41.020 1.00 72.38 80 GLU A N 1
ATOM 626 C CA . GLU A 1 80 ? -6.460 -2.980 40.130 1.00 72.38 80 GLU A CA 1
ATOM 627 C C . GLU A 1 80 ? -4.985 -2.547 40.232 1.00 72.38 80 GLU A C 1
ATOM 629 O O . GLU A 1 80 ? -4.598 -1.468 39.787 1.00 72.38 80 GLU A O 1
ATOM 634 N N . GLU A 1 81 ? -4.134 -3.421 40.778 1.00 77.69 81 GLU A N 1
ATOM 635 C CA . GLU A 1 81 ? -2.670 -3.246 40.789 1.00 77.69 81 GLU A CA 1
ATOM 636 C C . GLU A 1 81 ? -1.995 -3.796 39.518 1.00 77.69 81 GLU A C 1
ATOM 638 O O . GLU A 1 81 ? -0.815 -3.547 39.263 1.00 77.69 81 GLU A O 1
ATOM 643 N N . CYS A 1 82 ? -2.731 -4.563 38.709 1.00 79.75 82 CYS A N 1
ATOM 644 C CA . CYS A 1 82 ? -2.248 -5.168 37.473 1.00 79.75 82 CYS A CA 1
ATOM 645 C C . CYS A 1 82 ? -3.348 -5.210 36.407 1.00 79.75 82 CYS A C 1
ATOM 647 O O . CYS A 1 82 ? -4.532 -5.104 36.719 1.00 79.75 82 CYS A O 1
ATOM 649 N N . LEU A 1 83 ? -2.945 -5.358 35.141 1.00 85.12 83 LEU A N 1
ATOM 650 C CA . LEU A 1 83 ? -3.887 -5.440 34.025 1.00 85.12 83 LEU A CA 1
ATOM 651 C C . LEU A 1 83 ? -4.774 -6.692 34.142 1.00 85.12 83 LEU A C 1
ATOM 653 O O . LEU A 1 83 ? -4.254 -7.765 34.468 1.00 85.12 83 LEU A O 1
ATOM 657 N N . PRO A 1 84 ? -6.075 -6.598 33.809 1.00 88.12 84 PRO A N 1
ATOM 658 C CA . PRO A 1 84 ? -6.951 -7.759 33.776 1.00 88.12 84 PRO A CA 1
ATOM 659 C C . PRO A 1 84 ? -6.481 -8.821 32.780 1.00 88.12 84 PRO A C 1
ATOM 661 O O . PRO A 1 84 ? -5.929 -8.521 31.718 1.00 88.12 84 PRO A O 1
ATOM 664 N N . SER A 1 85 ? -6.753 -10.083 33.100 1.00 90.69 85 SER A N 1
ATOM 665 C CA . SER A 1 85 ? -6.512 -11.193 32.180 1.00 90.69 85 SER A CA 1
ATOM 666 C C . SER A 1 85 ? -7.458 -11.144 30.966 1.00 90.69 85 SER A C 1
ATOM 668 O O . SER A 1 85 ? -8.570 -10.616 31.070 1.00 90.69 85 SER A O 1
ATOM 670 N N . PRO A 1 86 ? -7.088 -11.762 29.827 1.00 92.62 86 PRO A N 1
ATOM 671 C CA . PRO A 1 86 ? -7.984 -11.885 28.676 1.00 92.62 86 PRO A CA 1
ATOM 672 C C . PRO A 1 86 ? -9.335 -12.526 29.024 1.00 92.62 86 PRO A C 1
ATOM 674 O O . PRO A 1 86 ? -10.356 -12.155 28.456 1.00 92.62 86 PRO A O 1
ATOM 677 N N . GLU A 1 87 ? -9.353 -13.450 29.989 1.00 94.06 87 GLU A N 1
ATOM 678 C CA . GLU A 1 87 ? -10.570 -14.121 30.455 1.00 94.06 87 GLU A CA 1
ATOM 679 C C . GLU A 1 87 ? -11.537 -13.148 31.147 1.00 94.06 87 GLU A C 1
ATOM 681 O O . GLU A 1 87 ? -12.742 -13.195 30.913 1.00 94.06 87 GLU A O 1
ATOM 686 N N . GLN A 1 88 ? -11.008 -12.216 31.946 1.00 92.56 88 GLN A N 1
ATOM 687 C CA . GLN A 1 88 ? -11.797 -11.173 32.615 1.00 92.56 88 GLN A CA 1
ATOM 688 C C . GLN A 1 88 ? -12.346 -10.125 31.637 1.00 92.56 88 GLN A C 1
ATOM 690 O O . GLN A 1 88 ? -13.299 -9.420 31.961 1.00 92.56 88 GLN A O 1
ATOM 695 N N . LEU A 1 89 ? -11.755 -10.025 30.445 1.00 95.44 89 LEU A N 1
ATOM 696 C CA . LEU A 1 89 ? -12.099 -9.048 29.412 1.00 95.44 89 LEU A CA 1
ATOM 697 C C . LEU A 1 89 ? -12.850 -9.664 28.224 1.00 95.44 89 LEU A C 1
ATOM 699 O O . LEU A 1 89 ? -12.950 -9.037 27.167 1.00 95.44 89 LEU A O 1
ATOM 703 N N . LYS A 1 90 ? -13.395 -10.876 28.366 1.00 96.31 90 LYS A N 1
ATOM 704 C CA . LYS A 1 90 ? -14.199 -11.485 27.303 1.00 96.31 90 LYS A CA 1
ATOM 705 C C . LYS A 1 90 ? -15.349 -10.573 26.877 1.00 96.31 90 LYS A C 1
ATOM 707 O O . LYS A 1 90 ? -16.026 -9.974 27.712 1.00 96.31 90 LYS A O 1
ATOM 712 N N . HIS A 1 91 ? -15.564 -10.488 25.567 1.00 97.00 91 HIS A N 1
ATOM 713 C CA . HIS A 1 91 ? -16.556 -9.630 24.919 1.00 97.00 91 HIS A CA 1
ATOM 714 C C . HIS A 1 91 ? -16.376 -8.124 25.173 1.00 97.00 91 HIS A C 1
ATOM 716 O O . HIS A 1 91 ? -17.324 -7.351 25.006 1.00 97.00 91 HIS A O 1
ATOM 722 N N . LYS A 1 92 ? -15.173 -7.689 25.578 1.00 97.81 92 LYS A N 1
ATOM 723 C CA . LYS A 1 92 ? -14.853 -6.271 25.764 1.00 97.81 92 LYS A CA 1
ATOM 724 C C . LYS A 1 92 ? -14.039 -5.704 24.609 1.00 97.81 92 LYS A C 1
ATOM 726 O O . LYS A 1 92 ? -13.082 -6.305 24.131 1.00 97.81 92 LYS A O 1
ATOM 731 N N . ILE A 1 93 ? -14.422 -4.504 24.192 1.00 97.94 93 ILE A N 1
ATOM 732 C CA . ILE A 1 93 ? -13.727 -3.657 23.233 1.00 97.94 93 ILE A CA 1
ATOM 733 C C . ILE A 1 93 ? -13.026 -2.553 24.024 1.00 97.94 93 ILE A C 1
ATOM 735 O O . ILE A 1 93 ? -13.664 -1.799 24.762 1.00 97.94 93 ILE A O 1
ATOM 739 N N . LEU A 1 94 ? -11.709 -2.463 23.878 1.00 96.19 94 LEU A N 1
ATOM 740 C CA . LEU A 1 94 ? -10.859 -1.483 24.543 1.00 96.19 94 LEU A CA 1
ATOM 741 C C . LEU A 1 94 ? -10.397 -0.439 23.530 1.00 96.19 94 LEU A C 1
ATOM 743 O O . LEU A 1 94 ? -10.035 -0.771 22.402 1.00 96.19 94 LEU A O 1
ATOM 747 N N . ILE A 1 95 ? -10.351 0.825 23.943 1.00 94.94 95 ILE A N 1
ATOM 748 C CA . ILE A 1 95 ? -9.857 1.920 23.106 1.00 94.94 95 ILE A CA 1
ATOM 749 C C . ILE A 1 95 ? -8.440 2.285 23.539 1.00 94.94 95 ILE A C 1
ATOM 751 O O . ILE A 1 95 ? -8.224 2.798 24.635 1.00 94.94 95 ILE A O 1
ATOM 755 N N . LYS A 1 96 ? -7.468 2.068 22.651 1.00 92.44 96 LYS A N 1
ATOM 756 C CA . LYS A 1 96 ? -6.106 2.587 22.794 1.00 92.44 96 LYS A CA 1
ATOM 757 C C . LYS A 1 96 ? -6.011 3.912 22.044 1.00 92.44 96 LYS A C 1
ATOM 759 O O . LYS A 1 96 ? -5.987 3.940 20.816 1.00 92.44 96 LYS A O 1
ATOM 764 N N . HIS A 1 97 ? -5.932 5.006 22.793 1.00 88.50 97 HIS A N 1
ATOM 765 C CA . HIS A 1 97 ? -5.823 6.367 22.271 1.00 88.50 97 HIS A CA 1
ATOM 766 C C . HIS A 1 97 ? -4.957 7.227 23.206 1.00 88.50 97 HIS A C 1
ATOM 768 O O . HIS A 1 97 ? -4.835 6.914 24.392 1.00 88.50 97 HIS A O 1
ATOM 774 N N . LYS A 1 98 ? -4.362 8.315 22.693 1.00 80.25 98 LYS A N 1
ATOM 775 C CA . LYS A 1 98 ? -3.650 9.298 23.528 1.00 80.25 98 LYS A CA 1
ATOM 776 C C . LYS A 1 98 ? -4.607 9.885 24.574 1.00 80.25 98 LYS A C 1
ATOM 778 O O . LYS A 1 98 ? -5.686 10.365 24.227 1.00 80.25 98 LYS A O 1
ATOM 783 N N . LYS A 1 99 ? -4.240 9.816 25.851 1.00 75.44 99 LYS A N 1
ATOM 784 C CA . LYS A 1 99 ? -5.054 10.339 26.954 1.00 75.44 99 LYS A CA 1
ATOM 785 C C . LYS A 1 99 ? -4.588 11.755 27.285 1.00 75.44 99 LYS A C 1
ATOM 787 O O . LYS A 1 99 ? -3.388 11.992 27.339 1.00 75.44 99 LYS A O 1
ATOM 792 N N . LEU A 1 100 ? -5.529 12.672 27.502 1.00 70.44 100 LEU A N 1
ATOM 793 C CA . LEU A 1 100 ? -5.198 13.998 28.025 1.00 70.44 100 LEU A CA 1
ATOM 794 C C . LEU A 1 100 ? -4.660 13.876 29.464 1.00 70.44 100 LEU A C 1
ATOM 796 O O . LEU A 1 100 ? -5.087 12.963 30.184 1.00 70.44 100 LEU A O 1
ATOM 800 N N . PRO A 1 101 ? -3.754 14.771 29.895 1.00 66.75 101 PRO A N 1
ATOM 801 C CA . PRO A 1 101 ? -3.315 14.831 31.282 1.00 66.75 101 PRO A CA 1
ATOM 802 C C . PRO A 1 101 ? -4.487 15.002 32.250 1.00 66.75 101 PRO A C 1
ATOM 804 O O . PRO A 1 101 ? -5.537 15.545 31.907 1.00 66.75 101 PRO A O 1
ATOM 807 N N . SER A 1 102 ? -4.298 14.516 33.474 1.00 58.28 102 SER A N 1
ATOM 808 C CA . SER A 1 102 ? -5.320 14.568 34.525 1.00 58.28 102 SER A CA 1
ATOM 809 C C . SER A 1 102 ? -5.392 15.933 35.225 1.00 58.28 102 SER A C 1
ATOM 811 O O . SER A 1 102 ? -6.396 16.208 35.879 1.00 58.28 102 SER A O 1
ATOM 813 N N . ASP A 1 103 ? -4.344 16.760 35.124 1.00 62.28 103 ASP A N 1
ATOM 814 C CA . ASP A 1 103 ? -4.292 18.099 35.722 1.00 62.28 103 ASP A CA 1
ATOM 815 C C . ASP A 1 103 ? -4.866 19.140 34.742 1.00 62.28 103 ASP A C 1
ATOM 817 O O . ASP A 1 103 ? -4.347 19.272 33.633 1.00 62.28 103 ASP A O 1
ATOM 821 N N . PRO A 1 104 ? -5.914 19.895 35.119 1.00 57.28 104 PRO A N 1
ATOM 822 C CA . PRO A 1 104 ? -6.499 20.935 34.276 1.00 57.28 104 PRO A CA 1
ATOM 823 C C . PRO A 1 104 ? -5.508 22.011 33.809 1.00 57.28 104 PRO A C 1
ATOM 825 O O . PRO A 1 104 ? -5.712 22.568 32.735 1.00 57.28 104 PRO A O 1
ATOM 828 N N . ASN A 1 105 ? -4.448 22.297 34.574 1.00 58.62 105 ASN A N 1
ATOM 829 C CA . ASN A 1 105 ? -3.456 23.309 34.189 1.00 58.62 105 ASN A CA 1
ATOM 830 C C . ASN A 1 105 ? -2.552 22.827 33.043 1.00 58.62 105 ASN A C 1
ATOM 832 O O . ASN A 1 105 ? -2.175 23.625 32.191 1.00 58.62 105 ASN A O 1
ATOM 836 N N . ASP A 1 106 ? -2.273 21.521 32.972 1.00 57.41 106 ASP A N 1
ATOM 837 C CA . ASP A 1 106 ? -1.503 20.916 31.876 1.00 57.41 106 ASP A CA 1
ATOM 838 C C . ASP A 1 106 ? -2.334 20.819 30.580 1.00 57.41 106 ASP A C 1
ATOM 840 O O . ASP A 1 106 ? -1.792 20.707 29.479 1.00 57.41 106 ASP A O 1
ATOM 844 N N . VAL A 1 107 ? -3.669 20.863 30.688 1.00 54.06 107 VAL A N 1
ATOM 845 C CA . VAL A 1 107 ? -4.580 20.814 29.533 1.00 54.06 107 VAL A CA 1
ATOM 846 C C . VAL A 1 107 ? -4.553 22.126 28.746 1.00 54.06 107 VAL A C 1
ATOM 848 O O . VAL A 1 107 ? -4.551 22.078 27.515 1.00 54.06 107 VAL A O 1
ATOM 851 N N . ASP A 1 108 ? -4.493 23.278 29.421 1.00 55.12 108 ASP A N 1
ATOM 852 C CA . ASP A 1 108 ? -4.471 24.595 28.765 1.00 55.12 108 ASP A CA 1
ATOM 853 C C . ASP A 1 108 ? -3.182 24.808 27.949 1.00 55.12 108 ASP A C 1
ATOM 855 O O . ASP A 1 108 ? -3.250 25.264 26.803 1.00 55.12 108 ASP A O 1
ATOM 859 N N . ASP A 1 109 ? -2.023 24.388 28.472 1.00 54.16 109 ASP A N 1
ATOM 860 C CA . ASP A 1 109 ? -0.738 24.467 27.760 1.00 54.16 109 ASP A CA 1
ATOM 861 C C . ASP A 1 109 ? -0.693 23.548 26.525 1.00 54.16 109 ASP A C 1
ATOM 863 O O . ASP A 1 109 ? -0.133 23.913 25.487 1.00 54.16 109 ASP A O 1
ATOM 867 N N . ILE A 1 110 ? -1.330 22.373 26.573 1.00 55.25 110 ILE A N 1
ATOM 868 C CA . ILE A 1 110 ? -1.442 21.485 25.404 1.00 55.25 110 ILE A CA 1
ATOM 869 C C . ILE A 1 110 ? -2.426 22.061 24.383 1.00 55.25 110 ILE A C 1
ATOM 871 O O . ILE A 1 110 ? -2.118 22.099 23.191 1.00 55.25 110 ILE A O 1
ATOM 875 N N . MET A 1 111 ? -3.591 22.550 24.818 1.00 54.72 111 MET A N 1
ATOM 876 C CA . MET A 1 111 ? -4.592 23.122 23.911 1.00 54.72 111 MET A CA 1
ATOM 877 C C . MET A 1 111 ? -4.059 24.342 23.149 1.00 54.72 111 MET A C 1
ATOM 879 O O . MET A 1 111 ? -4.358 24.485 21.964 1.00 54.72 111 MET A O 1
ATOM 883 N N . HIS A 1 112 ? -3.221 25.174 23.777 1.00 53.38 112 HIS A N 1
ATOM 884 C CA . HIS A 1 112 ? -2.604 26.331 23.118 1.00 53.38 112 HIS A CA 1
ATOM 885 C C . HIS A 1 112 ? -1.521 25.951 22.089 1.00 53.38 112 HIS A C 1
ATOM 887 O O . HIS A 1 112 ? -1.296 26.689 21.127 1.00 53.38 112 HIS A O 1
ATOM 893 N N . ASN A 1 113 ? -0.875 24.792 22.255 1.00 46.00 113 ASN A N 1
ATOM 894 C CA . ASN A 1 113 ? 0.158 24.288 21.344 1.00 46.00 113 ASN A CA 1
ATOM 895 C C . ASN A 1 113 ? -0.406 23.428 20.195 1.00 46.00 113 ASN A C 1
ATOM 897 O O . ASN A 1 113 ? 0.165 23.416 19.104 1.00 46.00 113 ASN A O 1
ATOM 901 N N . VAL A 1 114 ? -1.556 22.768 20.382 1.00 46.47 114 VAL A N 1
ATOM 902 C CA . VAL A 1 114 ? -2.231 21.978 19.329 1.00 46.47 114 VAL A CA 1
ATOM 903 C C . VAL A 1 114 ? -2.721 22.857 18.167 1.00 46.47 114 VAL A C 1
ATOM 905 O O . VAL A 1 114 ? -2.742 22.403 17.026 1.00 46.47 114 VAL A O 1
ATOM 908 N N . GLU A 1 115 ? -3.055 24.128 18.412 1.00 44.41 115 GLU A N 1
ATOM 909 C CA . GLU A 1 115 ? -3.436 25.066 17.343 1.00 44.41 115 GLU A CA 1
ATOM 910 C C . GLU A 1 115 ? -2.246 25.575 16.507 1.00 44.41 115 GLU A C 1
ATOM 912 O O . GLU A 1 115 ? -2.468 26.195 15.463 1.00 44.41 115 GLU A O 1
ATOM 917 N N . LYS A 1 116 ? -0.992 25.334 16.928 1.00 38.91 116 LYS A N 1
ATOM 918 C CA . LYS A 1 116 ? 0.182 25.990 16.330 1.00 38.91 116 LYS A CA 1
ATOM 919 C C . LYS A 1 116 ? 1.241 25.116 15.670 1.00 38.91 116 LYS A C 1
ATOM 921 O O . LYS A 1 116 ? 1.998 25.694 14.900 1.00 38.91 116 LYS A O 1
ATOM 926 N N . ASP A 1 117 ? 1.273 23.793 15.835 1.00 34.16 117 ASP A N 1
ATOM 927 C CA . ASP A 1 117 ? 2.315 22.980 15.185 1.00 34.16 117 ASP A CA 1
ATOM 928 C C . ASP A 1 117 ? 1.816 21.636 14.626 1.00 34.16 117 ASP A C 1
ATOM 930 O O . ASP A 1 117 ? 1.454 20.713 15.349 1.00 34.16 117 ASP A O 1
ATOM 934 N N . PHE A 1 118 ? 1.907 21.492 13.298 1.00 38.81 118 PHE A N 1
ATOM 935 C CA . PHE A 1 118 ? 1.690 20.252 12.531 1.00 38.81 118 PHE A CA 1
ATOM 936 C C . PHE A 1 118 ? 2.875 19.256 12.633 1.00 38.81 118 PHE A C 1
ATOM 938 O O . PHE A 1 118 ? 2.977 18.332 11.827 1.00 38.81 118 PHE A O 1
ATOM 945 N N . THR A 1 119 ? 3.802 19.440 13.585 1.00 37.38 119 THR A N 1
ATOM 946 C CA . THR A 1 119 ? 5.110 18.748 13.606 1.00 37.38 119 THR A CA 1
ATOM 947 C C . THR A 1 119 ? 5.581 18.242 14.977 1.00 37.38 119 THR A C 1
ATOM 949 O O . THR A 1 119 ? 6.785 18.115 15.182 1.00 37.38 119 THR A O 1
ATOM 952 N N . PHE A 1 120 ? 4.694 17.884 15.911 1.00 34.44 120 PHE A N 1
ATOM 953 C CA . PHE A 1 120 ? 5.116 17.137 17.112 1.00 34.44 120 PHE A CA 1
ATOM 954 C C . PHE A 1 120 ? 4.986 15.624 16.911 1.00 34.44 120 PHE A C 1
ATOM 956 O O . PHE A 1 120 ? 3.993 14.975 17.245 1.00 34.44 120 PHE A O 1
ATOM 963 N N . MET A 1 121 ? 6.036 15.091 16.290 1.00 39.59 121 MET A N 1
ATOM 964 C CA . MET A 1 121 ? 6.285 13.678 16.045 1.00 39.59 121 MET A CA 1
ATOM 965 C C . MET A 1 121 ? 6.744 12.986 17.349 1.00 39.59 121 MET A C 1
ATOM 967 O O . MET A 1 121 ? 7.668 13.436 18.015 1.00 39.59 121 MET A O 1
ATOM 971 N N . GLU A 1 122 ? 6.070 11.882 17.676 1.00 41.66 122 GLU A N 1
ATOM 972 C CA . GLU A 1 122 ? 6.582 10.666 18.346 1.00 41.66 122 GLU A CA 1
ATOM 973 C C . GLU A 1 122 ? 6.979 10.607 19.842 1.00 41.66 122 GLU A C 1
ATOM 975 O O . GLU A 1 122 ? 7.017 9.489 20.356 1.00 41.66 122 GLU A O 1
ATOM 980 N N . ASP A 1 123 ? 7.155 11.692 20.603 1.00 36.00 123 ASP A N 1
ATOM 981 C CA . ASP A 1 123 ? 7.886 11.572 21.894 1.00 36.00 123 ASP A CA 1
ATOM 982 C C . ASP A 1 123 ? 7.103 11.278 23.205 1.00 36.00 123 ASP A C 1
ATOM 984 O O . ASP A 1 123 ? 7.705 11.181 24.274 1.00 36.00 123 ASP A O 1
ATOM 988 N N . GLU A 1 124 ? 5.786 11.038 23.185 1.00 40.28 124 GLU A N 1
ATOM 989 C CA . GLU A 1 124 ? 5.000 10.814 24.428 1.00 40.28 124 GLU A CA 1
ATOM 990 C C . GLU A 1 124 ? 4.538 9.363 24.676 1.00 40.28 124 GLU A C 1
ATOM 992 O O . GLU A 1 124 ? 3.599 9.113 25.431 1.00 40.28 124 GLU A O 1
ATOM 997 N N . LEU A 1 125 ? 5.196 8.361 24.082 1.00 44.75 125 LEU A N 1
ATOM 998 C CA . LEU A 1 125 ? 5.005 6.954 24.487 1.00 44.75 125 LEU A CA 1
ATOM 999 C C . LEU A 1 125 ? 5.913 6.514 25.658 1.00 44.75 125 LEU A C 1
ATOM 1001 O O . LEU A 1 125 ? 5.867 5.350 26.061 1.00 44.75 125 LEU A O 1
ATOM 1005 N N . SER A 1 126 ? 6.740 7.404 26.215 1.00 45.53 126 SER A N 1
ATOM 1006 C CA . SER A 1 126 ? 7.890 7.019 27.050 1.00 45.53 126 SER A CA 1
ATOM 1007 C C . SER A 1 126 ? 7.589 6.660 28.514 1.00 45.53 126 SER A C 1
ATOM 1009 O O . SER A 1 126 ? 8.435 6.038 29.151 1.00 45.53 126 SER A O 1
ATOM 1011 N N . ASN A 1 127 ? 6.390 6.937 29.044 1.00 45.44 127 ASN A N 1
ATOM 1012 C CA . ASN A 1 127 ? 6.078 6.666 30.460 1.00 45.44 127 ASN A CA 1
ATOM 1013 C C . ASN A 1 127 ? 5.328 5.348 30.730 1.00 45.44 127 ASN A C 1
ATOM 1015 O O . ASN A 1 127 ? 4.979 5.067 31.876 1.00 45.44 127 ASN A O 1
ATOM 1019 N N . SER A 1 128 ? 5.070 4.519 29.713 1.00 49.62 128 SER A N 1
ATOM 1020 C CA . SER A 1 128 ? 4.444 3.208 29.926 1.00 49.62 128 SER A CA 1
ATOM 1021 C C . SER A 1 128 ? 5.505 2.158 30.270 1.00 49.62 128 SER A C 1
ATOM 1023 O O . SER A 1 128 ? 6.358 1.822 29.446 1.00 49.62 128 SER A O 1
ATOM 1025 N N . THR A 1 129 ? 5.467 1.623 31.492 1.00 46.84 129 THR A N 1
ATOM 1026 C CA . THR A 1 129 ? 6.288 0.479 31.907 1.00 46.84 129 THR A CA 1
ATOM 1027 C C . THR A 1 129 ? 5.912 -0.732 31.053 1.00 46.84 129 THR A C 1
ATOM 1029 O O . THR A 1 129 ? 4.807 -1.262 31.161 1.00 46.84 129 THR A O 1
ATOM 1032 N N . LYS A 1 130 ? 6.817 -1.162 30.164 1.00 52.28 130 LYS A N 1
ATOM 1033 C CA . LYS A 1 130 ? 6.613 -2.325 29.288 1.00 52.28 130 LYS A CA 1
ATOM 1034 C C . LYS A 1 130 ? 6.550 -3.614 30.114 1.00 52.28 130 LYS A C 1
ATOM 1036 O O . LYS A 1 130 ? 7.567 -4.270 30.316 1.00 52.28 130 LYS A O 1
ATOM 1041 N N . ASN A 1 131 ? 5.353 -3.989 30.552 1.00 50.09 131 ASN A N 1
ATOM 1042 C CA . ASN A 1 131 ? 5.096 -5.243 31.253 1.00 50.09 131 ASN A CA 1
ATOM 1043 C C . ASN A 1 131 ? 4.337 -6.194 30.316 1.00 50.09 131 ASN A C 1
ATOM 1045 O O . ASN A 1 131 ? 3.110 -6.186 30.277 1.00 50.09 131 ASN A O 1
ATOM 1049 N N . GLY A 1 132 ? 5.064 -6.986 29.522 1.00 59.03 132 GLY A N 1
ATOM 1050 C CA . GLY A 1 132 ? 4.478 -8.007 28.647 1.00 59.03 132 GLY A CA 1
ATOM 1051 C C . GLY A 1 132 ? 5.357 -8.371 27.449 1.00 59.03 132 GLY A C 1
ATOM 1052 O O . GLY A 1 132 ? 6.228 -7.601 27.048 1.00 59.03 132 GLY A O 1
ATOM 1053 N N . ILE A 1 133 ? 5.116 -9.552 26.876 1.00 61.66 133 ILE A N 1
ATOM 1054 C CA . ILE A 1 133 ? 5.711 -10.005 25.611 1.00 61.66 133 ILE A CA 1
ATOM 1055 C C . ILE A 1 133 ? 4.602 -9.932 24.556 1.00 61.66 133 ILE A C 1
ATOM 1057 O O . ILE A 1 133 ? 3.607 -10.644 24.666 1.00 61.66 133 ILE A O 1
ATOM 1061 N N . LEU A 1 134 ? 4.748 -9.042 23.570 1.00 52.44 134 LEU A N 1
ATOM 1062 C CA . LEU A 1 134 ? 3.839 -8.944 22.427 1.00 52.44 134 LEU A CA 1
ATOM 1063 C C . LEU A 1 134 ? 4.266 -9.971 21.374 1.00 52.44 134 LEU A C 1
ATOM 1065 O O . LEU A 1 134 ? 5.359 -9.858 20.821 1.00 52.44 134 LEU A O 1
ATOM 1069 N N . TYR A 1 135 ? 3.404 -10.944 21.090 1.00 53.59 135 TYR A N 1
ATOM 1070 C CA . TYR A 1 135 ? 3.558 -11.831 19.942 1.00 53.59 135 TYR A CA 1
ATOM 1071 C C . TYR A 1 135 ? 2.786 -11.216 18.772 1.00 53.59 135 TYR A C 1
ATOM 1073 O O . TYR A 1 135 ? 1.574 -11.038 18.851 1.00 53.59 135 TYR A O 1
ATOM 1081 N N . LEU A 1 136 ? 3.503 -10.818 17.724 1.00 52.19 136 LEU A N 1
ATOM 1082 C CA . LEU A 1 136 ? 2.912 -10.407 16.453 1.00 52.19 136 LEU A CA 1
ATOM 1083 C C . LEU A 1 136 ? 2.703 -11.681 15.629 1.00 52.19 136 LEU A C 1
ATOM 1085 O O . LEU A 1 136 ? 3.683 -12.308 15.237 1.00 52.19 136 LEU A O 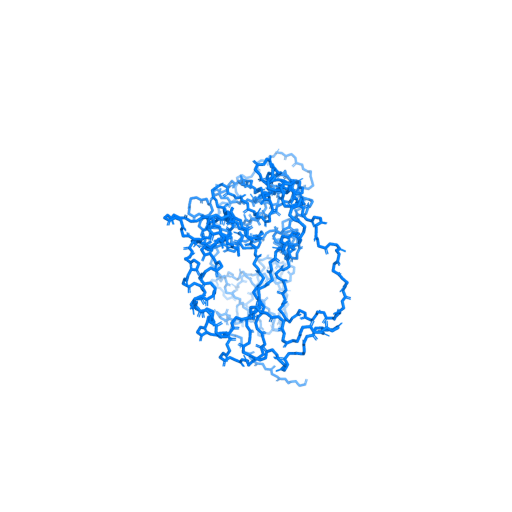1
ATOM 1089 N N . GLU A 1 137 ? 1.449 -12.092 15.443 1.00 51.00 137 GLU A N 1
ATOM 1090 C CA . GLU A 1 137 ? 1.106 -13.268 14.627 1.00 51.00 137 GLU A CA 1
ATOM 1091 C C . GLU A 1 137 ? 1.045 -12.936 13.129 1.00 51.00 137 GLU A C 1
ATOM 1093 O O . GLU A 1 137 ? 1.375 -13.788 12.306 1.00 51.00 137 GLU A O 1
ATOM 1098 N N . ASP A 1 138 ? 0.711 -11.690 12.776 1.00 57.12 138 ASP A N 1
ATOM 1099 C CA . ASP A 1 138 ? 0.723 -11.221 11.390 1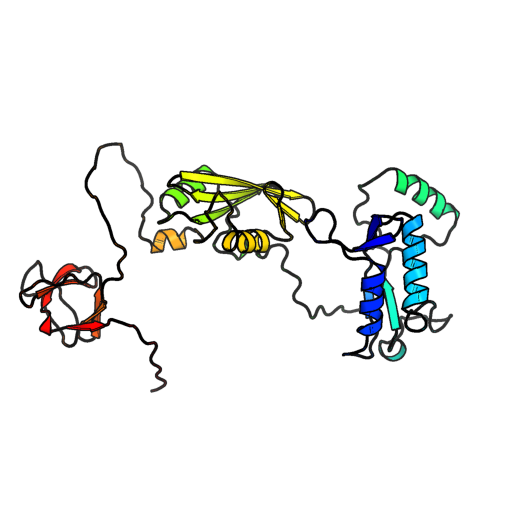.00 57.12 138 ASP A CA 1
ATOM 1100 C C . ASP A 1 138 ? 2.133 -10.777 10.979 1.00 57.12 138 ASP A C 1
ATOM 1102 O O . ASP A 1 138 ? 2.788 -9.986 11.672 1.00 57.12 138 ASP A O 1
ATOM 1106 N N . GLU A 1 139 ? 2.603 -11.252 9.821 1.00 45.97 139 GLU A N 1
ATOM 1107 C CA . GLU A 1 139 ? 3.808 -10.712 9.195 1.00 45.97 139 GLU A CA 1
ATOM 1108 C C . GLU A 1 139 ? 3.558 -9.238 8.859 1.00 45.97 139 GLU A C 1
ATOM 1110 O O . GLU A 1 139 ? 2.840 -8.916 7.916 1.00 45.97 139 GLU A O 1
ATOM 1115 N N . MET A 1 140 ? 4.133 -8.325 9.648 1.00 49.50 140 MET A N 1
ATOM 1116 C CA . MET A 1 140 ? 4.119 -6.900 9.325 1.00 49.50 140 MET A CA 1
ATOM 1117 C C . MET A 1 140 ? 4.637 -6.709 7.897 1.00 49.50 140 MET A C 1
ATOM 1119 O O . MET A 1 140 ? 5.744 -7.167 7.590 1.00 49.50 140 MET A O 1
ATOM 1123 N N . ASP A 1 141 ? 3.876 -6.001 7.056 1.00 55.25 141 ASP A N 1
ATOM 1124 C CA . ASP A 1 141 ? 4.315 -5.618 5.715 1.00 55.25 141 ASP A CA 1
ATOM 1125 C C . ASP A 1 141 ? 5.716 -5.016 5.802 1.00 55.25 141 ASP A C 1
ATOM 1127 O O . ASP A 1 141 ? 5.937 -3.966 6.415 1.00 55.25 141 ASP A O 1
ATOM 1131 N N . LYS A 1 142 ? 6.701 -5.734 5.251 1.00 57.25 142 LYS A N 1
ATOM 1132 C CA . LYS A 1 142 ? 8.110 -5.378 5.407 1.00 57.25 142 LYS A CA 1
ATOM 1133 C C . LYS A 1 142 ? 8.310 -3.987 4.787 1.00 57.25 142 LYS A C 1
ATOM 1135 O O . LYS A 1 142 ? 8.255 -3.872 3.558 1.00 57.25 142 LYS A O 1
ATOM 1140 N N . PRO A 1 143 ? 8.638 -2.939 5.570 1.00 57.94 143 PRO A N 1
ATOM 1141 C CA . PRO A 1 143 ? 8.675 -1.553 5.081 1.00 57.94 143 PRO A CA 1
ATOM 1142 C C . PRO A 1 143 ? 9.694 -1.340 3.949 1.00 57.94 143 PRO A C 1
ATOM 1144 O O . PRO A 1 143 ? 9.619 -0.371 3.195 1.00 57.94 143 PRO A O 1
ATOM 1147 N N . ASN A 1 144 ? 10.626 -2.284 3.788 1.00 74.94 144 ASN A N 1
ATOM 1148 C CA . ASN A 1 144 ? 11.638 -2.303 2.743 1.00 74.94 144 ASN A CA 1
ATOM 1149 C C . ASN A 1 144 ? 11.622 -3.594 1.902 1.00 74.94 144 ASN A C 1
ATOM 1151 O O . ASN A 1 144 ? 12.665 -3.999 1.396 1.00 74.94 144 ASN A O 1
ATOM 1155 N N . ALA A 1 145 ? 10.458 -4.230 1.708 1.00 80.44 145 ALA A N 1
ATOM 1156 C CA . ALA A 1 145 ? 10.311 -5.440 0.881 1.00 80.44 145 ALA A CA 1
ATOM 1157 C C . ALA A 1 145 ? 10.899 -5.290 -0.536 1.00 80.44 145 ALA A C 1
ATOM 1159 O O . ALA A 1 145 ? 11.317 -6.263 -1.157 1.00 80.44 145 ALA A O 1
ATOM 1160 N N . HIS A 1 146 ? 10.958 -4.057 -1.046 1.00 83.06 146 HIS A N 1
ATOM 1161 C CA . HIS A 1 146 ? 11.555 -3.730 -2.336 1.00 83.06 146 HIS A CA 1
ATOM 1162 C C . HIS A 1 146 ? 13.060 -4.040 -2.416 1.00 83.06 146 HIS A C 1
ATOM 1164 O O . HIS A 1 146 ? 13.546 -4.272 -3.514 1.00 83.06 146 HIS A O 1
ATOM 1170 N N . LEU A 1 147 ? 13.795 -4.087 -1.295 1.00 85.25 147 LEU A N 1
ATOM 1171 C CA . LEU A 1 147 ? 15.231 -4.414 -1.280 1.00 85.25 147 LEU A CA 1
ATOM 1172 C C . LEU A 1 147 ? 15.519 -5.844 -1.754 1.00 85.25 147 LEU A C 1
ATOM 1174 O O . LEU A 1 147 ? 16.597 -6.107 -2.276 1.00 85.25 147 LEU A O 1
ATOM 1178 N N . GLU A 1 148 ? 14.558 -6.751 -1.580 1.00 83.56 148 GLU A N 1
ATOM 1179 C CA . GLU A 1 148 ? 14.656 -8.152 -2.005 1.00 83.56 148 GLU A CA 1
ATOM 1180 C C . GLU A 1 148 ? 14.176 -8.349 -3.455 1.00 83.56 148 GLU A C 1
ATOM 1182 O O . GLU A 1 148 ? 14.237 -9.455 -3.990 1.00 83.56 148 GLU A O 1
ATOM 1187 N N . LYS A 1 149 ? 13.670 -7.295 -4.114 1.00 88.81 149 LYS A N 1
ATOM 1188 C CA . LYS A 1 149 ? 13.098 -7.397 -5.459 1.00 88.81 149 LYS A CA 1
ATOM 1189 C C . LYS A 1 149 ? 14.160 -7.210 -6.533 1.00 88.81 149 LYS A C 1
ATOM 1191 O O . LYS A 1 149 ? 14.923 -6.250 -6.529 1.00 88.81 149 LYS A O 1
ATOM 1196 N N . GLU A 1 150 ? 14.112 -8.075 -7.542 1.00 88.25 150 GLU A N 1
ATOM 1197 C CA . GLU A 1 150 ? 15.057 -8.091 -8.664 1.00 88.25 150 GLU A CA 1
ATOM 1198 C C . GLU A 1 150 ? 15.064 -6.806 -9.506 1.00 88.25 150 GLU A C 1
ATOM 1200 O O . GLU A 1 150 ? 16.057 -6.512 -10.162 1.00 88.25 150 GLU A O 1
ATOM 1205 N N . TRP A 1 151 ? 13.972 -6.037 -9.509 1.00 92.75 151 TRP A N 1
ATOM 1206 C CA . TRP A 1 151 ? 13.879 -4.761 -10.223 1.00 92.75 151 TRP A CA 1
ATOM 1207 C C . TRP A 1 151 ? 14.448 -3.573 -9.442 1.00 92.75 151 TRP A C 1
ATOM 1209 O O . TRP A 1 151 ? 14.513 -2.478 -10.005 1.00 92.75 151 TRP A O 1
ATOM 1219 N N . PHE A 1 152 ? 14.809 -3.735 -8.166 1.00 94.38 152 PHE A N 1
ATOM 1220 C CA . PHE A 1 152 ? 15.266 -2.637 -7.321 1.00 94.38 152 PHE A CA 1
ATOM 1221 C C . PHE A 1 152 ? 16.789 -2.524 -7.285 1.00 94.38 152 PHE A C 1
ATOM 1223 O O . PHE A 1 152 ? 17.511 -3.500 -7.109 1.00 94.38 152 PHE A O 1
ATOM 1230 N N . HIS A 1 153 ? 17.274 -1.288 -7.385 1.00 91.06 153 HIS A N 1
ATOM 1231 C CA . HIS A 1 153 ? 18.692 -0.960 -7.376 1.00 91.06 153 HIS A CA 1
ATOM 1232 C C . HIS A 1 153 ? 18.968 0.169 -6.386 1.00 91.06 153 HIS A C 1
ATOM 1234 O O . HIS A 1 153 ? 18.596 1.324 -6.612 1.00 91.06 153 HIS A O 1
ATOM 1240 N N . ALA A 1 154 ? 19.646 -0.150 -5.282 1.00 87.81 154 ALA A N 1
ATOM 1241 C CA . ALA A 1 154 ? 19.972 0.832 -4.247 1.00 87.81 154 ALA A CA 1
ATOM 1242 C C . ALA A 1 154 ? 21.008 1.870 -4.716 1.00 87.81 154 ALA A C 1
ATOM 1244 O O . ALA A 1 154 ? 20.925 3.035 -4.341 1.00 87.81 154 ALA A O 1
ATOM 1245 N N . ASN A 1 155 ? 21.958 1.446 -5.555 1.00 88.31 155 ASN A N 1
ATOM 1246 C CA . ASN A 1 155 ? 23.119 2.237 -5.962 1.00 88.31 155 ASN A CA 1
ATOM 1247 C C . ASN A 1 155 ? 23.261 2.245 -7.491 1.00 88.31 155 ASN A C 1
ATOM 1249 O O . ASN A 1 155 ? 24.257 1.761 -8.015 1.00 88.31 155 ASN A O 1
ATOM 1253 N N . LEU A 1 156 ? 22.252 2.746 -8.210 1.00 88.50 156 LEU A N 1
ATOM 1254 C CA . LEU A 1 156 ? 22.286 2.816 -9.674 1.00 88.50 156 LEU A CA 1
ATOM 1255 C C . LEU A 1 156 ? 21.944 4.219 -10.163 1.00 88.50 156 LEU A C 1
ATOM 1257 O O . LEU A 1 156 ? 20.851 4.741 -9.919 1.00 88.50 156 LEU A O 1
ATOM 1261 N N . GLN A 1 157 ? 22.875 4.831 -10.887 1.00 90.50 157 GLN A N 1
ATOM 1262 C CA . GLN A 1 157 ? 22.706 6.173 -11.421 1.00 90.50 157 GLN A CA 1
ATOM 1263 C C . GLN A 1 157 ? 21.920 6.166 -12.730 1.00 90.50 157 GLN A C 1
ATOM 1265 O O . GLN A 1 157 ? 21.744 5.153 -13.407 1.00 90.50 157 GLN A O 1
ATOM 1270 N N . ARG A 1 158 ? 21.424 7.346 -13.113 1.00 88.31 158 ARG A N 1
ATOM 1271 C CA . ARG A 1 158 ? 20.636 7.503 -14.341 1.00 88.31 158 ARG A CA 1
ATOM 1272 C C . ARG A 1 158 ? 21.363 6.994 -15.605 1.00 88.31 158 ARG A C 1
ATOM 1274 O O . ARG A 1 158 ? 20.717 6.254 -16.341 1.00 88.31 158 ARG A O 1
ATOM 1281 N N . PRO A 1 159 ? 22.642 7.333 -15.871 1.00 90.00 159 PRO A N 1
ATOM 1282 C CA . PRO A 1 159 ? 23.327 6.866 -17.081 1.00 90.00 159 PRO A CA 1
ATOM 1283 C C . PRO A 1 159 ? 23.494 5.341 -17.126 1.00 90.00 159 PRO A C 1
ATOM 1285 O O . PRO A 1 159 ? 23.333 4.723 -18.175 1.00 90.00 159 PRO A O 1
ATOM 1288 N N . GLU A 1 160 ? 23.756 4.718 -15.978 1.00 87.69 160 GLU A N 1
ATOM 1289 C CA . GLU A 1 160 ? 23.912 3.264 -15.857 1.00 87.69 160 GLU A CA 1
ATOM 1290 C C . GLU A 1 160 ? 22.580 2.553 -16.108 1.00 87.69 160 GLU A C 1
ATOM 1292 O O . GLU A 1 160 ? 22.514 1.610 -16.895 1.00 87.69 160 GLU A O 1
ATOM 1297 N N . ALA A 1 161 ? 21.493 3.075 -15.530 1.00 89.25 161 ALA A N 1
ATOM 1298 C CA . ALA A 1 161 ? 20.141 2.601 -15.798 1.00 89.25 161 ALA A CA 1
ATOM 1299 C C . ALA A 1 161 ? 19.772 2.717 -17.283 1.00 89.25 161 ALA A C 1
ATOM 1301 O O . ALA A 1 161 ? 19.157 1.808 -17.841 1.00 89.25 161 ALA A O 1
ATOM 1302 N N . GLU A 1 162 ? 20.157 3.815 -17.940 1.00 90.44 162 GLU A N 1
ATOM 1303 C CA . GLU A 1 162 ? 19.960 3.969 -19.379 1.00 90.44 162 GLU A CA 1
ATOM 1304 C C . GLU A 1 162 ? 20.742 2.897 -20.159 1.00 90.44 162 GLU A C 1
ATOM 1306 O O . GLU A 1 162 ? 20.172 2.230 -21.018 1.00 90.44 162 GLU A O 1
ATOM 1311 N N . ASN A 1 163 ? 22.009 2.649 -19.825 1.00 86.88 163 ASN A N 1
ATOM 1312 C CA . ASN A 1 163 ? 22.820 1.614 -20.478 1.00 86.88 163 ASN A CA 1
ATOM 1313 C C . ASN A 1 163 ? 22.288 0.188 -20.245 1.00 86.88 163 ASN A C 1
ATOM 1315 O O . ASN A 1 163 ? 22.337 -0.652 -21.143 1.00 86.88 163 ASN A O 1
ATOM 1319 N N . MET A 1 164 ? 21.745 -0.103 -19.063 1.00 86.88 164 MET A N 1
ATOM 1320 C CA . MET A 1 164 ? 21.079 -1.379 -18.779 1.00 86.88 164 MET A CA 1
ATOM 1321 C C . MET A 1 164 ? 19.806 -1.550 -19.612 1.00 86.88 164 MET A C 1
ATOM 1323 O O . MET A 1 164 ? 19.610 -2.589 -20.237 1.00 86.88 164 MET A O 1
ATOM 1327 N N . LEU A 1 165 ? 18.963 -0.519 -19.685 1.00 87.81 165 LEU A N 1
ATOM 1328 C CA . LEU A 1 165 ? 17.689 -0.584 -20.403 1.00 87.81 165 LEU A CA 1
ATOM 1329 C C . LEU A 1 165 ? 17.841 -0.514 -21.929 1.00 87.81 165 LEU A C 1
ATOM 1331 O O . LEU A 1 165 ? 16.978 -1.030 -22.633 1.00 87.81 165 LEU A O 1
ATOM 1335 N N . LYS A 1 166 ? 18.934 0.060 -22.456 1.00 85.44 166 LYS A N 1
ATOM 1336 C CA . LYS A 1 166 ? 19.275 -0.013 -23.892 1.00 85.44 166 LYS A CA 1
ATOM 1337 C C . LYS A 1 166 ? 19.519 -1.452 -24.336 1.00 85.44 166 LYS A C 1
ATOM 1339 O O . LYS A 1 166 ? 19.122 -1.822 -25.435 1.00 85.44 166 LYS A O 1
ATOM 1344 N N . ARG A 1 167 ? 20.148 -2.245 -23.465 1.00 80.88 167 ARG A N 1
ATOM 1345 C CA . ARG A 1 167 ? 20.420 -3.672 -23.679 1.00 80.88 167 ARG A CA 1
ATOM 1346 C C . ARG A 1 167 ? 19.195 -4.552 -23.422 1.00 80.88 167 ARG A C 1
ATOM 1348 O O . ARG A 1 167 ? 19.189 -5.711 -23.809 1.00 80.88 167 ARG A O 1
ATOM 1355 N N . ALA A 1 168 ? 18.155 -4.032 -22.775 1.00 76.62 168 ALA A N 1
ATOM 1356 C CA . ALA A 1 168 ? 16.957 -4.812 -22.498 1.00 76.62 168 ALA A CA 1
ATOM 1357 C C . ALA A 1 168 ? 16.202 -5.150 -23.799 1.00 76.62 168 ALA A C 1
ATOM 1359 O O . ALA A 1 168 ? 16.134 -4.308 -24.692 1.00 76.62 168 ALA A O 1
ATOM 1360 N N . PRO A 1 169 ? 15.590 -6.340 -23.924 1.00 73.25 169 PRO A N 1
ATOM 1361 C CA . PRO A 1 169 ? 15.122 -6.856 -25.212 1.00 73.25 169 PRO A CA 1
ATOM 1362 C C . PRO A 1 169 ? 13.845 -6.189 -25.741 1.00 73.25 169 PRO A C 1
ATOM 1364 O O . PRO A 1 169 ? 13.604 -6.216 -26.946 1.00 73.25 169 PRO A O 1
ATOM 1367 N N . SER A 1 170 ? 13.014 -5.588 -24.882 1.00 81.81 170 SER A N 1
ATOM 1368 C CA . SER A 1 170 ? 11.688 -5.103 -25.286 1.00 81.81 170 SER A CA 1
ATOM 1369 C C . SER A 1 170 ? 11.198 -3.879 -24.505 1.00 81.81 170 SER A C 1
ATOM 1371 O O . SER A 1 170 ? 11.705 -3.536 -23.436 1.00 81.81 170 SER A O 1
ATOM 1373 N N . ASP A 1 171 ? 10.196 -3.197 -25.063 1.00 86.62 171 ASP A N 1
ATOM 1374 C CA . ASP A 1 171 ? 9.443 -2.162 -24.353 1.00 86.62 171 ASP A CA 1
ATOM 1375 C C . ASP A 1 171 ? 8.643 -2.775 -23.190 1.00 86.62 171 ASP A C 1
ATOM 1377 O O . ASP A 1 171 ? 8.067 -3.860 -23.301 1.00 86.62 171 ASP A O 1
ATOM 1381 N N . GLY A 1 172 ? 8.566 -2.054 -22.072 1.00 87.19 172 GLY A N 1
ATOM 1382 C CA . GLY A 1 172 ? 8.053 -2.568 -20.799 1.00 87.19 172 GLY A CA 1
ATOM 1383 C C . GLY A 1 172 ? 9.141 -3.155 -19.895 1.00 87.19 172 GLY A C 1
ATOM 1384 O O . GLY A 1 172 ? 8.851 -3.486 -18.743 1.00 87.19 172 GLY A O 1
ATOM 1385 N N . SER A 1 173 ? 10.390 -3.244 -20.370 1.00 93.38 173 SER A N 1
ATOM 1386 C CA . SER A 1 173 ? 11.550 -3.459 -19.505 1.00 93.38 173 SER A CA 1
ATOM 1387 C C . SER A 1 173 ? 11.757 -2.275 -18.570 1.00 93.38 173 SER A C 1
ATOM 1389 O O . SER A 1 173 ? 11.744 -1.124 -19.015 1.00 93.38 173 SER A O 1
ATOM 1391 N N . PHE A 1 174 ? 11.944 -2.550 -17.282 1.00 96.19 174 PHE A N 1
ATOM 1392 C CA . PHE A 1 174 ? 12.021 -1.520 -16.256 1.00 96.19 174 PHE A CA 1
ATOM 1393 C C . PHE A 1 174 ? 12.933 -1.904 -15.095 1.00 96.19 174 PHE A C 1
ATOM 1395 O O . PHE A 1 174 ? 13.262 -3.068 -14.881 1.00 96.19 174 PHE A O 1
ATOM 1402 N N . LEU A 1 175 ? 13.317 -0.886 -14.335 1.00 95.94 175 LEU A N 1
ATOM 1403 C CA . LEU A 1 175 ? 13.988 -1.002 -13.051 1.00 95.94 175 LEU A CA 1
ATOM 1404 C C . LEU A 1 175 ? 13.644 0.214 -12.181 1.00 95.94 175 LEU A C 1
ATOM 1406 O O . LEU A 1 175 ? 13.317 1.289 -12.696 1.00 95.94 175 LEU A O 1
ATOM 1410 N N . VAL A 1 176 ? 13.731 0.068 -10.864 1.00 96.31 176 VAL A N 1
ATOM 1411 C CA . VAL A 1 176 ? 13.582 1.155 -9.891 1.00 96.31 176 VAL A CA 1
ATOM 1412 C C . VAL A 1 176 ? 14.933 1.406 -9.249 1.00 96.31 176 VAL A C 1
ATOM 1414 O O . VAL A 1 176 ? 15.586 0.479 -8.783 1.00 96.31 176 VAL A O 1
ATOM 1417 N N . ARG A 1 177 ? 15.356 2.667 -9.216 1.00 94.19 177 ARG A N 1
ATOM 1418 C CA . ARG A 1 177 ? 16.634 3.081 -8.633 1.00 94.19 177 ARG A CA 1
ATOM 1419 C C . ARG A 1 177 ? 16.429 4.091 -7.514 1.00 94.19 177 ARG A C 1
ATOM 1421 O O . ARG A 1 177 ? 15.641 5.030 -7.668 1.00 94.19 177 ARG A O 1
ATOM 1428 N N . LYS A 1 178 ? 17.153 3.923 -6.408 1.00 91.69 178 LYS A N 1
ATOM 1429 C CA . LYS A 1 178 ? 17.221 4.916 -5.330 1.00 91.69 178 LYS A CA 1
ATOM 1430 C C . LYS A 1 178 ? 18.175 6.042 -5.733 1.00 91.69 178 LYS A C 1
ATOM 1432 O O . LYS A 1 178 ? 19.231 5.794 -6.306 1.00 91.69 178 LYS A O 1
ATOM 1437 N N . LYS A 1 179 ? 17.780 7.289 -5.476 1.00 86.38 179 LYS A N 1
ATOM 1438 C CA . LYS A 1 179 ? 18.608 8.479 -5.726 1.00 86.38 179 LYS A CA 1
ATOM 1439 C C . LYS A 1 179 ? 19.013 9.137 -4.406 1.00 86.38 179 LYS A C 1
ATOM 1441 O O . LYS A 1 179 ? 20.180 9.453 -4.208 1.00 86.38 179 LYS A O 1
ATOM 1446 N N . ASN A 1 180 ? 18.048 9.295 -3.504 1.00 84.25 180 ASN A N 1
ATOM 1447 C CA . ASN A 1 180 ? 18.190 9.870 -2.168 1.00 84.25 180 ASN A CA 1
ATOM 1448 C C . ASN A 1 180 ? 17.338 9.034 -1.193 1.00 84.25 180 ASN A C 1
ATOM 1450 O O . ASN A 1 180 ? 16.572 8.175 -1.628 1.00 84.25 180 ASN A O 1
ATOM 1454 N N . ASP A 1 181 ? 17.388 9.305 0.113 1.00 79.38 181 ASP A N 1
ATOM 1455 C CA . ASP A 1 181 ? 16.516 8.612 1.081 1.00 79.38 181 ASP A CA 1
ATOM 1456 C C . ASP A 1 181 ? 15.017 8.838 0.832 1.00 79.38 181 ASP A C 1
ATOM 1458 O O . ASP A 1 181 ? 14.208 7.938 1.077 1.00 79.38 181 ASP A O 1
ATOM 1462 N N . SER A 1 182 ? 14.670 9.987 0.247 1.00 81.69 182 SER A N 1
ATOM 1463 C CA . SER A 1 182 ? 13.289 10.369 -0.069 1.00 81.69 182 SER A CA 1
ATOM 1464 C C . SER A 1 182 ? 13.004 10.516 -1.569 1.00 81.69 182 SER A C 1
ATOM 1466 O O . SER A 1 182 ? 11.920 10.958 -1.938 1.00 81.69 182 SER A O 1
ATOM 1468 N N . GLU A 1 183 ? 13.946 10.170 -2.454 1.00 88.88 183 GLU A N 1
ATOM 1469 C CA . GLU A 1 183 ? 13.754 10.274 -3.910 1.00 88.88 183 GLU A CA 1
ATOM 1470 C C . GLU A 1 183 ? 14.213 8.989 -4.607 1.00 88.88 183 GLU A C 1
ATOM 1472 O O . GLU A 1 183 ? 15.355 8.542 -4.471 1.00 88.88 183 GLU A O 1
ATOM 1477 N N . TYR A 1 184 ? 13.318 8.428 -5.409 1.00 93.94 184 TYR A N 1
ATOM 1478 C CA . TYR A 1 184 ? 13.524 7.246 -6.233 1.00 93.94 184 TYR A CA 1
ATOM 1479 C C . TYR A 1 184 ? 13.154 7.580 -7.679 1.00 93.94 184 TYR A C 1
ATOM 1481 O O . TYR A 1 184 ? 12.551 8.613 -7.985 1.00 93.94 184 TYR A O 1
ATOM 1489 N N . ALA A 1 185 ? 13.522 6.710 -8.610 1.00 93.56 185 ALA A N 1
ATOM 1490 C CA . ALA A 1 185 ? 13.082 6.833 -9.988 1.00 93.56 185 ALA A CA 1
ATOM 1491 C C . ALA A 1 185 ? 12.805 5.466 -10.596 1.00 93.56 185 ALA A C 1
ATOM 1493 O O . ALA A 1 185 ? 13.651 4.574 -10.535 1.00 93.56 185 ALA A O 1
ATOM 1494 N N . ILE A 1 186 ? 11.665 5.339 -11.267 1.00 95.44 186 ILE A N 1
ATOM 1495 C CA . ILE A 1 186 ? 11.415 4.218 -12.164 1.00 95.44 186 ILE A CA 1
ATOM 1496 C C . ILE A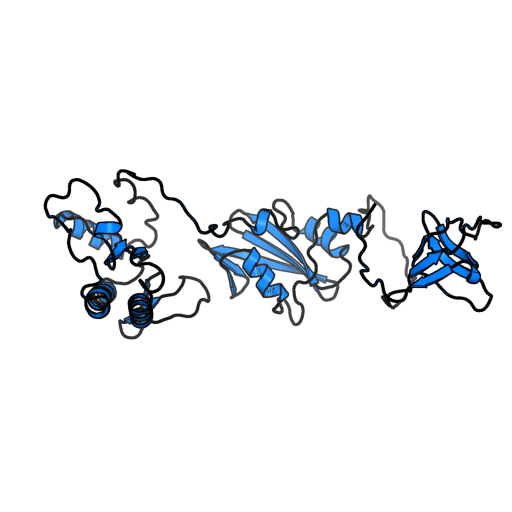 1 186 ? 11.948 4.567 -13.550 1.00 95.44 186 ILE A C 1
ATOM 1498 O O . ILE A 1 186 ? 11.601 5.596 -14.132 1.00 95.44 186 ILE A O 1
ATOM 1502 N N . SER A 1 187 ? 12.848 3.731 -14.056 1.00 95.12 187 SER A N 1
ATOM 1503 C CA . SER A 1 187 ? 13.437 3.852 -15.388 1.00 95.12 187 SER A CA 1
ATOM 1504 C C . SER A 1 187 ? 12.899 2.715 -16.243 1.00 95.12 187 SER A C 1
ATOM 1506 O O . SER A 1 187 ? 12.940 1.565 -15.816 1.00 95.12 187 SER A O 1
ATOM 1508 N N . PHE A 1 188 ? 12.374 3.019 -17.426 1.00 94.62 188 PHE A N 1
ATOM 1509 C CA . PHE A 1 188 ? 11.733 2.018 -18.276 1.00 94.62 188 PHE A CA 1
ATOM 1510 C C . PHE A 1 188 ? 11.923 2.307 -19.764 1.00 94.62 188 PHE A C 1
ATOM 1512 O O . PHE A 1 188 ? 12.111 3.458 -20.170 1.00 94.62 188 PHE A O 1
ATOM 1519 N N . ARG A 1 189 ? 11.861 1.253 -20.580 1.00 91.44 189 ARG A N 1
ATOM 1520 C CA . ARG A 1 189 ? 11.936 1.320 -22.042 1.00 91.44 189 ARG A CA 1
ATOM 1521 C C . ARG A 1 189 ? 10.529 1.407 -22.639 1.00 91.44 189 ARG A C 1
ATOM 1523 O O . ARG A 1 189 ? 9.691 0.555 -22.358 1.00 91.44 189 ARG A O 1
ATOM 1530 N N . ALA A 1 190 ? 10.276 2.433 -23.446 1.00 89.00 190 ALA A N 1
ATOM 1531 C CA . ALA A 1 190 ? 9.019 2.664 -24.150 1.00 89.00 190 ALA A CA 1
ATOM 1532 C C . ALA A 1 190 ? 9.274 3.322 -25.509 1.00 89.00 190 ALA A C 1
ATOM 1534 O O . ALA A 1 190 ? 9.938 4.361 -25.577 1.00 89.00 190 ALA A O 1
ATOM 1535 N N . GLU A 1 191 ? 8.684 2.781 -26.571 1.00 85.69 191 GLU A N 1
ATOM 1536 C CA . GLU A 1 191 ? 8.828 3.271 -27.945 1.00 85.69 191 GLU A CA 1
ATOM 1537 C C . GLU A 1 191 ? 10.304 3.308 -28.374 1.00 85.69 191 GLU A C 1
ATOM 1539 O O . GLU A 1 191 ? 10.772 4.276 -28.976 1.00 85.69 191 GLU A O 1
ATOM 1544 N N . GLY A 1 192 ? 11.073 2.289 -27.968 1.00 80.94 192 GLY A N 1
ATOM 1545 C CA . GLY A 1 192 ? 12.514 2.204 -28.220 1.00 80.94 192 GLY A CA 1
ATOM 1546 C C . GLY A 1 192 ? 13.363 3.236 -27.466 1.00 80.94 192 GLY A C 1
ATOM 1547 O O . GLY A 1 192 ? 14.581 3.251 -27.629 1.00 80.94 192 GLY A O 1
ATOM 1548 N N . LYS A 1 193 ? 12.754 4.081 -26.625 1.00 86.12 193 LYS A N 1
ATOM 1549 C CA . LYS A 1 193 ? 13.423 5.131 -25.847 1.00 86.12 193 LYS A CA 1
ATOM 1550 C C . LYS A 1 193 ? 13.347 4.834 -24.359 1.00 86.12 193 LYS A C 1
ATOM 1552 O O . LYS A 1 193 ? 12.403 4.214 -23.881 1.00 86.12 193 LYS A O 1
ATOM 1557 N N . ILE A 1 194 ? 14.317 5.337 -23.609 1.00 90.06 194 ILE A N 1
ATOM 1558 C CA . ILE A 1 194 ? 14.304 5.225 -22.151 1.00 90.06 194 ILE A CA 1
ATOM 1559 C C . ILE A 1 194 ? 13.636 6.457 -21.561 1.00 90.06 194 ILE A C 1
ATOM 1561 O O . ILE A 1 194 ? 13.893 7.591 -21.971 1.00 90.06 194 ILE A O 1
ATOM 1565 N N . LYS A 1 195 ? 12.737 6.219 -20.612 1.00 90.44 195 LYS A N 1
ATOM 1566 C CA . LYS A 1 195 ? 12.004 7.241 -19.872 1.00 90.44 195 LYS A CA 1
ATOM 1567 C C . LYS A 1 195 ? 12.224 7.033 -18.382 1.00 90.44 195 LYS A C 1
ATOM 1569 O O . LYS A 1 195 ? 12.506 5.925 -17.927 1.00 90.44 195 LYS A O 1
ATOM 1574 N N . HIS A 1 196 ? 12.083 8.118 -17.629 1.00 92.69 196 HIS A N 1
ATOM 1575 C CA . HIS A 1 196 ? 12.223 8.108 -16.180 1.00 92.69 196 HIS A CA 1
ATOM 1576 C C . HIS A 1 196 ? 11.048 8.843 -15.551 1.00 92.69 196 HIS A C 1
ATOM 1578 O O . HIS A 1 196 ? 10.769 9.984 -15.926 1.00 92.69 196 HIS A O 1
ATOM 1584 N N . CYS A 1 197 ? 10.413 8.222 -14.565 1.00 89.38 197 CYS A N 1
ATOM 1585 C CA . CYS A 1 197 ? 9.453 8.885 -13.694 1.00 89.38 197 CYS A CA 1
ATOM 1586 C C . CYS A 1 197 ? 10.048 8.985 -12.291 1.00 89.38 197 CYS A C 1
ATOM 1588 O O . CYS A 1 197 ? 10.648 8.032 -11.791 1.00 89.38 197 CYS A O 1
ATOM 1590 N N . LYS A 1 198 ? 9.917 10.163 -11.681 1.00 90.44 198 LYS A N 1
ATOM 1591 C CA . LYS A 1 198 ? 10.361 10.399 -10.308 1.00 90.44 198 LYS A CA 1
ATOM 1592 C C . LYS A 1 198 ? 9.323 9.856 -9.342 1.00 90.44 198 LYS A C 1
ATOM 1594 O O . LYS A 1 198 ? 8.128 9.993 -9.595 1.00 90.44 198 LYS A O 1
ATOM 1599 N N . ILE A 1 199 ? 9.816 9.276 -8.262 1.00 92.12 199 ILE A N 1
ATOM 1600 C CA . ILE A 1 199 ? 9.021 8.799 -7.145 1.00 92.12 199 ILE A CA 1
ATOM 1601 C C . ILE A 1 199 ? 9.525 9.533 -5.904 1.00 92.12 199 ILE A C 1
ATOM 1603 O O . ILE A 1 199 ? 10.725 9.498 -5.623 1.00 92.12 199 ILE A O 1
ATOM 1607 N N . PHE A 1 200 ? 8.640 10.203 -5.176 1.00 86.50 200 PHE A N 1
ATOM 1608 C CA . PHE A 1 200 ? 8.993 10.876 -3.927 1.00 86.50 200 PHE A CA 1
ATOM 1609 C C . PHE A 1 200 ? 8.477 10.076 -2.740 1.00 86.50 200 PHE A C 1
ATOM 1611 O O . PHE A 1 200 ? 7.402 9.487 -2.812 1.00 86.50 200 PHE A O 1
ATOM 1618 N N . ARG A 1 201 ? 9.252 10.037 -1.655 1.00 83.12 201 ARG A N 1
ATOM 1619 C CA . ARG A 1 201 ? 8.783 9.507 -0.377 1.00 83.12 201 ARG A CA 1
ATOM 1620 C C . ARG A 1 201 ? 8.269 10.664 0.472 1.00 83.12 201 ARG A C 1
ATOM 1622 O O . ARG A 1 201 ? 9.064 11.472 0.949 1.00 83.12 201 ARG A O 1
ATOM 1629 N N . GLU A 1 202 ? 6.956 10.737 0.643 1.00 77.81 202 GLU A N 1
ATOM 1630 C CA . GLU A 1 202 ? 6.268 11.733 1.468 1.00 77.81 202 GLU A CA 1
ATOM 1631 C C . GLU A 1 202 ? 5.708 11.024 2.708 1.00 77.81 202 GLU A C 1
ATOM 1633 O O . GLU A 1 202 ? 4.742 10.265 2.633 1.00 77.81 202 GLU A O 1
ATOM 1638 N N . GLY A 1 203 ? 6.366 11.203 3.859 1.00 76.38 203 GLY A N 1
ATOM 1639 C CA . GLY A 1 203 ? 6.044 10.450 5.075 1.00 76.38 203 GLY A CA 1
ATOM 1640 C C . GLY A 1 203 ? 6.242 8.942 4.880 1.00 76.38 203 GLY A C 1
ATOM 1641 O O . GLY A 1 203 ? 7.354 8.496 4.578 1.00 76.38 203 GLY A O 1
ATOM 1642 N N . ARG A 1 204 ? 5.159 8.167 5.045 1.00 76.38 204 ARG A N 1
ATOM 1643 C CA . ARG A 1 204 ? 5.138 6.704 4.853 1.00 76.38 204 ARG A CA 1
ATOM 1644 C C . ARG A 1 204 ? 4.824 6.256 3.421 1.00 76.38 204 ARG A C 1
ATOM 1646 O O . ARG A 1 204 ? 4.806 5.061 3.163 1.00 76.38 204 ARG A O 1
ATOM 1653 N N . LEU A 1 205 ? 4.592 7.189 2.497 1.00 78.31 205 LEU A N 1
ATOM 1654 C CA . LEU A 1 205 ? 4.036 6.898 1.175 1.00 78.31 205 LEU A CA 1
ATOM 1655 C C . LEU A 1 205 ? 5.003 7.212 0.041 1.00 78.31 205 LEU A C 1
ATOM 1657 O O . LEU A 1 205 ? 5.841 8.109 0.143 1.00 78.31 205 LEU A O 1
ATOM 1661 N N . TYR A 1 206 ? 4.833 6.500 -1.071 1.00 83.88 206 TYR A N 1
ATOM 1662 C CA . TYR A 1 206 ? 5.560 6.695 -2.320 1.00 83.88 206 TYR A CA 1
ATOM 1663 C C . TYR A 1 206 ? 4.644 7.324 -3.372 1.00 83.88 206 TYR A C 1
ATOM 1665 O O . TYR A 1 206 ? 3.621 6.746 -3.737 1.00 83.88 206 TYR A O 1
ATOM 1673 N N . THR A 1 207 ? 5.012 8.496 -3.887 1.00 80.31 207 THR A N 1
ATOM 1674 C CA . THR A 1 207 ? 4.196 9.281 -4.822 1.00 80.31 207 THR A CA 1
ATOM 1675 C C . THR A 1 207 ? 4.828 9.333 -6.212 1.00 80.31 207 THR A C 1
ATOM 1677 O O . THR A 1 207 ? 6.031 9.546 -6.354 1.00 80.31 207 THR A O 1
ATOM 1680 N N . ILE A 1 208 ? 4.030 9.135 -7.265 1.00 86.19 208 ILE A N 1
ATOM 1681 C CA . ILE A 1 208 ? 4.451 9.210 -8.673 1.00 86.19 208 ILE A CA 1
ATOM 1682 C C . ILE A 1 208 ? 3.394 9.950 -9.497 1.00 86.19 208 ILE A C 1
ATOM 1684 O O . ILE A 1 208 ? 2.294 9.459 -9.747 1.00 86.19 208 ILE A O 1
ATOM 1688 N N . GLY A 1 209 ? 3.720 11.171 -9.930 1.00 79.50 209 GLY A N 1
ATOM 1689 C CA . GLY A 1 209 ? 2.730 12.050 -10.556 1.00 79.50 209 GLY A CA 1
ATOM 1690 C C . GLY A 1 209 ? 1.636 12.422 -9.553 1.00 79.50 209 GLY A C 1
ATOM 1691 O O . GLY A 1 209 ? 1.920 13.092 -8.569 1.00 79.50 209 GLY A O 1
ATOM 1692 N N . THR A 1 210 ? 0.401 11.983 -9.802 1.00 75.44 210 THR A N 1
ATOM 1693 C CA . THR A 1 210 ? -0.745 12.142 -8.886 1.00 75.44 210 THR A CA 1
ATOM 1694 C C . THR A 1 210 ? -1.108 10.851 -8.145 1.00 75.44 210 THR A C 1
ATOM 1696 O O . THR A 1 210 ? -2.087 10.842 -7.406 1.00 75.44 210 THR A O 1
ATOM 1699 N N . ALA A 1 211 ? -0.383 9.752 -8.381 1.00 76.81 211 ALA A N 1
ATOM 1700 C CA . ALA A 1 211 ? -0.625 8.460 -7.742 1.00 76.81 211 ALA A CA 1
ATOM 1701 C C . ALA A 1 211 ? 0.220 8.301 -6.471 1.00 76.81 211 ALA A C 1
ATOM 1703 O O . ALA A 1 211 ? 1.324 8.842 -6.396 1.00 76.81 211 ALA A O 1
ATOM 1704 N N . GLN A 1 212 ? -0.295 7.566 -5.484 1.00 84.44 212 GLN A N 1
ATOM 1705 C CA . GLN A 1 212 ? 0.326 7.371 -4.170 1.00 84.44 212 GLN A CA 1
ATOM 1706 C C . GLN A 1 212 ? 0.167 5.909 -3.734 1.00 84.44 212 GLN A C 1
ATOM 1708 O O . GLN A 1 212 ? -0.891 5.331 -3.974 1.00 84.44 212 GLN A O 1
ATOM 1713 N N . PHE A 1 213 ? 1.202 5.343 -3.108 1.00 83.75 213 PHE A N 1
ATOM 1714 C CA . PHE A 1 213 ? 1.302 3.921 -2.748 1.00 83.75 213 PHE A CA 1
ATOM 1715 C C . PHE A 1 213 ? 1.959 3.734 -1.375 1.00 83.75 213 PHE A C 1
ATOM 1717 O O . PHE A 1 213 ? 2.810 4.540 -0.990 1.00 83.75 213 PHE A O 1
ATOM 1724 N N . GLU A 1 214 ? 1.615 2.662 -0.659 1.00 81.88 214 GLU A N 1
ATOM 1725 C CA . GLU A 1 214 ? 2.169 2.352 0.670 1.00 81.88 214 GLU A CA 1
ATOM 1726 C C . GLU A 1 214 ? 3.580 1.761 0.585 1.00 81.88 214 GLU A C 1
ATOM 1728 O O . GLU A 1 214 ? 4.409 1.937 1.479 1.00 81.88 214 GLU A O 1
ATOM 1733 N N . SER A 1 215 ? 3.908 1.117 -0.535 1.00 86.69 215 SER A N 1
ATOM 1734 C CA . SER A 1 215 ? 5.252 0.614 -0.798 1.00 86.69 215 SER A CA 1
ATOM 1735 C C . SER A 1 215 ? 5.643 0.740 -2.270 1.00 86.69 215 SER A C 1
ATOM 1737 O O . SER A 1 215 ? 4.804 0.803 -3.169 1.00 86.69 215 SER A O 1
ATOM 1739 N N . LEU A 1 216 ? 6.952 0.719 -2.545 1.00 89.06 216 LEU A N 1
ATOM 1740 C CA . LEU A 1 216 ? 7.455 0.593 -3.919 1.00 89.06 216 LEU A CA 1
ATOM 1741 C C . LEU A 1 216 ? 7.004 -0.715 -4.587 1.00 89.06 216 LEU A C 1
ATOM 1743 O O . LEU A 1 216 ? 6.925 -0.763 -5.811 1.00 89.06 216 LEU A O 1
ATOM 1747 N N . VAL A 1 217 ? 6.727 -1.764 -3.804 1.00 90.69 217 VAL A N 1
ATOM 1748 C CA . VAL A 1 217 ? 6.246 -3.051 -4.324 1.00 90.69 217 VAL A CA 1
ATOM 1749 C C . VAL A 1 217 ? 4.837 -2.890 -4.880 1.00 90.69 217 VAL A C 1
ATOM 1751 O O . VAL A 1 217 ? 4.613 -3.202 -6.045 1.00 90.69 217 VAL A O 1
ATOM 1754 N N . GLU A 1 218 ? 3.937 -2.297 -4.097 1.00 88.50 218 GLU A N 1
ATOM 1755 C CA . GLU A 1 218 ? 2.565 -2.007 -4.521 1.00 88.50 218 GLU A CA 1
ATOM 1756 C C . GLU A 1 218 ? 2.537 -1.082 -5.750 1.00 88.50 218 GLU A C 1
ATOM 1758 O O . GLU A 1 218 ? 1.807 -1.336 -6.708 1.00 88.50 218 GLU A O 1
ATOM 1763 N N . LEU A 1 219 ? 3.391 -0.048 -5.769 1.00 91.38 219 LEU A N 1
ATOM 1764 C CA . LEU A 1 219 ? 3.545 0.848 -6.919 1.00 91.38 219 LEU A CA 1
ATOM 1765 C C . LEU A 1 219 ? 3.880 0.067 -8.194 1.00 91.38 219 LEU A C 1
ATOM 1767 O O . LEU A 1 219 ? 3.269 0.287 -9.243 1.00 91.38 219 LEU A O 1
ATOM 1771 N N . VAL A 1 220 ? 4.858 -0.838 -8.123 1.00 92.00 220 VAL A N 1
ATOM 1772 C CA . VAL A 1 220 ? 5.269 -1.647 -9.276 1.00 92.00 220 VAL A CA 1
ATOM 1773 C C . VAL A 1 220 ? 4.150 -2.601 -9.693 1.00 92.00 220 VAL A C 1
ATOM 1775 O O . VAL A 1 220 ? 3.770 -2.588 -10.863 1.00 92.00 220 VAL A O 1
ATOM 1778 N N . GLU A 1 221 ? 3.556 -3.345 -8.760 1.00 89.31 221 GLU A N 1
ATOM 1779 C CA . GLU A 1 221 ? 2.455 -4.281 -9.037 1.00 89.31 221 GLU A CA 1
ATOM 1780 C C . GLU A 1 221 ? 1.236 -3.586 -9.662 1.00 89.31 221 GLU A C 1
ATOM 1782 O O . GLU A 1 221 ? 0.575 -4.122 -10.563 1.00 89.31 221 GLU A O 1
ATOM 1787 N N . PHE A 1 222 ? 0.948 -2.356 -9.232 1.00 85.75 222 PHE A N 1
ATOM 1788 C CA . PHE A 1 222 ? -0.097 -1.541 -9.828 1.00 85.75 222 PHE A CA 1
ATOM 1789 C C . PHE A 1 222 ? 0.207 -1.238 -11.298 1.00 85.75 222 PHE A C 1
ATOM 1791 O O . PHE A 1 222 ? -0.661 -1.442 -12.151 1.00 85.75 222 PHE A O 1
ATOM 1798 N N . TYR A 1 223 ? 1.425 -0.795 -11.624 1.00 87.88 223 TYR A N 1
ATOM 1799 C CA . TYR A 1 223 ? 1.819 -0.437 -12.993 1.00 87.88 223 TYR A CA 1
ATOM 1800 C C . TYR A 1 223 ? 2.227 -1.627 -13.879 1.00 87.88 223 TYR A C 1
ATOM 1802 O O . TYR A 1 223 ? 2.384 -1.470 -15.093 1.00 87.88 223 TYR A O 1
ATOM 1810 N N . GLU A 1 224 ? 2.336 -2.831 -13.326 1.00 87.44 224 GLU A N 1
ATOM 1811 C CA . GLU A 1 224 ? 2.328 -4.076 -14.105 1.00 87.44 224 GLU A CA 1
ATOM 1812 C C . GLU A 1 224 ? 0.932 -4.352 -14.684 1.00 87.44 224 GLU A C 1
ATOM 1814 O O . GLU A 1 224 ? 0.776 -4.811 -15.821 1.00 87.44 224 GLU A O 1
ATOM 1819 N N . LYS A 1 225 ? -0.115 -3.990 -13.933 1.00 85.31 225 LYS A N 1
ATOM 1820 C CA . LYS A 1 225 ? -1.519 -4.174 -14.326 1.00 85.31 225 LYS A CA 1
ATOM 1821 C C . LYS A 1 225 ? -2.096 -2.957 -15.055 1.00 85.31 225 LYS A C 1
ATOM 1823 O O . LYS A 1 225 ? -2.944 -3.134 -15.936 1.00 85.31 225 LYS A O 1
ATOM 1828 N N . HIS A 1 226 ? -1.594 -1.752 -14.789 1.00 85.00 226 HIS A N 1
ATOM 1829 C CA . HIS A 1 226 ? -2.089 -0.485 -15.339 1.00 85.00 226 HIS A CA 1
ATOM 1830 C C . HIS A 1 226 ? -1.022 0.250 -16.166 1.00 85.00 226 HIS A C 1
ATOM 1832 O O . HIS A 1 226 ? 0.159 0.185 -15.844 1.00 85.00 226 HIS A O 1
ATOM 1838 N N . PRO A 1 227 ? -1.389 0.966 -17.245 1.00 86.44 227 PRO A N 1
ATOM 1839 C CA . PRO A 1 227 ? -0.407 1.692 -18.046 1.00 86.44 227 PRO A CA 1
ATOM 1840 C C . PRO A 1 227 ? 0.296 2.800 -17.253 1.00 86.44 227 PRO A C 1
ATOM 1842 O O . PRO A 1 227 ? -0.354 3.702 -16.731 1.00 86.44 227 PRO A O 1
ATOM 1845 N N . LEU A 1 228 ? 1.630 2.767 -17.223 1.00 85.56 228 LEU A N 1
ATOM 1846 C CA . LEU A 1 228 ? 2.458 3.841 -16.666 1.00 85.56 228 LEU A CA 1
ATOM 1847 C C . LEU A 1 228 ? 2.671 4.970 -17.681 1.00 85.56 228 LEU A C 1
ATOM 1849 O O . LEU A 1 228 ? 2.697 6.147 -17.332 1.00 85.56 228 LEU A O 1
ATOM 1853 N N . TYR A 1 229 ? 2.833 4.614 -18.957 1.00 83.44 229 TYR A N 1
ATOM 1854 C CA . TYR A 1 229 ? 3.066 5.577 -20.029 1.00 83.44 229 TYR A CA 1
ATOM 1855 C C . TYR A 1 229 ? 2.258 5.213 -21.270 1.00 83.44 229 TYR A C 1
ATOM 1857 O O . TYR A 1 229 ? 2.505 4.188 -21.906 1.00 83.44 229 TYR A O 1
ATOM 1865 N N . ARG A 1 230 ? 1.309 6.074 -21.654 1.00 86.00 230 ARG A N 1
ATOM 1866 C CA . ARG A 1 230 ? 0.369 5.820 -22.762 1.00 86.00 230 ARG A CA 1
ATOM 1867 C C . ARG A 1 230 ? -0.344 4.472 -22.576 1.00 86.00 230 ARG A C 1
ATOM 1869 O O . ARG A 1 230 ? -1.183 4.350 -21.696 1.00 86.00 230 ARG A O 1
ATOM 1876 N N . LYS A 1 231 ? -0.020 3.469 -23.398 1.00 85.50 231 LYS A N 1
ATOM 1877 C CA . LYS A 1 231 ? -0.563 2.099 -23.319 1.00 85.50 231 LYS A CA 1
ATOM 1878 C C . LYS A 1 231 ? 0.439 1.089 -22.740 1.00 85.50 231 LYS A C 1
ATOM 1880 O O . LYS A 1 231 ? 0.125 -0.094 -22.645 1.00 85.50 231 LYS A O 1
ATOM 1885 N N . MET A 1 232 ? 1.644 1.535 -22.386 1.00 87.50 232 MET A N 1
ATOM 1886 C CA . MET A 1 232 ? 2.730 0.690 -21.903 1.00 87.50 232 MET A CA 1
ATOM 1887 C C . MET A 1 232 ? 2.616 0.465 -20.392 1.00 87.50 232 MET A C 1
ATOM 1889 O O . MET A 1 232 ? 2.492 1.418 -19.621 1.00 87.50 232 MET A O 1
ATOM 1893 N N . LYS A 1 233 ? 2.694 -0.805 -19.998 1.00 90.88 233 LYS A N 1
ATOM 1894 C CA . LYS A 1 233 ? 2.755 -1.293 -18.615 1.00 90.88 233 LYS A CA 1
ATOM 1895 C C . LYS A 1 233 ? 4.175 -1.758 -18.293 1.00 90.88 233 LYS A C 1
ATOM 1897 O O . LYS A 1 233 ? 4.955 -2.010 -19.216 1.00 90.88 233 LYS A O 1
ATOM 1902 N N . LEU A 1 234 ? 4.486 -1.897 -17.014 1.00 90.50 234 LEU A N 1
ATOM 1903 C CA . LEU A 1 234 ? 5.692 -2.586 -16.566 1.00 90.50 234 LEU A CA 1
ATOM 1904 C C . LEU A 1 234 ? 5.543 -4.084 -16.852 1.00 90.50 234 LEU A C 1
ATOM 1906 O O . LEU A 1 234 ? 4.455 -4.634 -16.706 1.00 90.50 234 LEU A O 1
ATOM 1910 N N . LYS A 1 235 ? 6.599 -4.727 -17.351 1.00 89.56 235 LYS A N 1
ATOM 1911 C CA . LYS A 1 235 ? 6.534 -6.140 -17.759 1.00 89.56 235 LYS A CA 1
ATOM 1912 C C . LYS A 1 235 ? 7.756 -6.942 -17.359 1.00 89.56 235 LYS A C 1
ATOM 1914 O O . LYS A 1 235 ? 7.621 -8.066 -16.897 1.00 89.56 235 LYS A O 1
ATOM 1919 N N . HIS A 1 236 ? 8.942 -6.393 -17.603 1.00 90.06 236 HIS A N 1
ATOM 1920 C CA . HIS A 1 236 ? 10.179 -7.158 -17.505 1.00 90.06 236 HIS A CA 1
ATOM 1921 C C . HIS A 1 236 ? 11.137 -6.468 -16.530 1.00 90.06 236 HIS A C 1
ATOM 1923 O O . HIS A 1 236 ? 11.690 -5.423 -16.889 1.00 90.06 236 HIS A O 1
ATOM 1929 N N . PRO A 1 237 ? 11.327 -7.003 -15.312 1.00 92.06 237 PRO A N 1
ATOM 1930 C CA . PRO A 1 237 ? 12.315 -6.471 -14.384 1.00 92.06 237 PRO A CA 1
ATOM 1931 C C . PRO A 1 237 ? 13.722 -6.660 -14.966 1.00 92.06 237 PRO A C 1
ATOM 1933 O O . PRO A 1 237 ? 14.004 -7.672 -15.606 1.00 92.06 237 PRO A O 1
ATOM 1936 N N . ILE A 1 238 ? 14.602 -5.676 -14.782 1.00 88.75 238 ILE A N 1
ATOM 1937 C CA . ILE A 1 238 ? 15.980 -5.716 -15.285 1.00 88.75 238 ILE A CA 1
ATOM 1938 C C . ILE A 1 238 ? 16.971 -5.577 -14.130 1.00 88.75 238 ILE A C 1
ATOM 1940 O O . ILE A 1 238 ? 16.947 -4.592 -13.391 1.00 88.75 238 ILE A O 1
ATOM 1944 N N . ASN A 1 239 ? 17.901 -6.528 -14.046 1.00 86.81 239 ASN A N 1
ATOM 1945 C CA . ASN A 1 239 ? 19.118 -6.458 -13.241 1.00 86.81 239 ASN A CA 1
ATOM 1946 C C . ASN A 1 239 ? 20.328 -6.980 -14.033 1.00 86.81 239 ASN A C 1
ATOM 1948 O O . ASN A 1 239 ? 20.192 -7.413 -15.179 1.00 86.81 239 ASN A O 1
ATOM 1952 N N . GLU A 1 240 ? 21.524 -6.909 -13.443 1.00 74.56 240 GLU A N 1
ATOM 1953 C CA . GLU A 1 240 ? 22.742 -7.382 -14.110 1.00 74.56 240 GLU A CA 1
ATOM 1954 C C . GLU A 1 240 ? 22.691 -8.865 -14.477 1.00 74.56 240 GLU A C 1
ATOM 1956 O O . GLU A 1 240 ? 23.127 -9.231 -15.565 1.00 74.56 240 GLU A O 1
ATOM 1961 N N . GLU A 1 241 ? 22.153 -9.710 -13.601 1.00 74.69 241 GLU A N 1
ATOM 1962 C CA . GLU A 1 241 ? 22.092 -11.157 -13.808 1.00 74.69 241 GLU A CA 1
ATOM 1963 C C . GLU A 1 241 ? 21.194 -11.518 -15.001 1.00 74.69 241 GLU A C 1
ATOM 1965 O O . GLU A 1 241 ? 21.575 -12.310 -15.861 1.00 74.69 241 GLU A O 1
ATOM 1970 N N . ILE A 1 242 ? 20.039 -10.862 -15.124 1.00 75.81 242 ILE A N 1
ATOM 1971 C CA . ILE A 1 242 ? 19.125 -11.011 -16.260 1.00 75.81 242 ILE A CA 1
ATOM 1972 C C . ILE A 1 242 ? 19.819 -10.584 -17.558 1.00 75.81 242 ILE A C 1
ATOM 1974 O O . ILE A 1 242 ? 19.747 -11.297 -18.557 1.00 75.81 242 ILE A O 1
ATOM 1978 N N . LEU A 1 243 ? 20.543 -9.461 -17.554 1.00 67.94 243 LEU A N 1
ATOM 1979 C CA . LEU A 1 243 ? 21.278 -9.003 -18.739 1.00 67.94 243 LEU A CA 1
ATOM 1980 C C . LEU A 1 243 ? 22.420 -9.957 -19.127 1.00 67.94 243 LEU A C 1
ATOM 1982 O O . LEU A 1 243 ? 22.628 -10.193 -20.318 1.00 67.94 243 LEU A O 1
ATOM 1986 N N . ARG A 1 244 ? 23.119 -10.545 -18.145 1.00 67.75 244 ARG A N 1
ATOM 1987 C CA . ARG A 1 244 ? 24.157 -11.563 -18.382 1.00 67.75 244 ARG A CA 1
ATOM 1988 C C . ARG A 1 244 ? 23.568 -12.826 -19.009 1.00 67.75 244 ARG A C 1
ATOM 1990 O O . ARG A 1 244 ? 24.124 -13.324 -19.984 1.00 67.75 244 ARG A O 1
ATOM 1997 N N . ARG A 1 245 ? 22.416 -13.302 -18.522 1.00 65.19 245 ARG A N 1
ATOM 1998 C CA . ARG A 1 245 ? 21.710 -14.476 -19.079 1.00 65.19 245 ARG A CA 1
ATOM 1999 C C . ARG A 1 245 ? 21.211 -14.265 -20.507 1.00 65.19 245 ARG A C 1
ATOM 2001 O O . ARG A 1 245 ? 21.149 -15.220 -21.271 1.00 65.19 245 ARG A O 1
ATOM 2008 N N . ILE A 1 246 ? 20.881 -13.027 -20.874 1.00 59.03 246 ILE A N 1
ATOM 2009 C CA . ILE A 1 246 ? 20.464 -12.662 -22.238 1.00 59.03 246 ILE A CA 1
ATOM 2010 C C . ILE A 1 246 ? 21.674 -12.591 -23.202 1.00 59.03 246 ILE A C 1
ATOM 2012 O O . ILE A 1 246 ? 21.492 -12.500 -24.412 1.00 59.03 246 ILE A O 1
ATOM 2016 N N . GLY A 1 247 ? 22.915 -12.705 -22.704 1.00 48.81 247 GLY A N 1
ATOM 2017 C CA . GLY A 1 247 ? 24.119 -12.818 -23.536 1.00 48.81 247 GLY A CA 1
ATOM 2018 C C . GLY A 1 247 ? 24.635 -11.492 -24.103 1.00 48.81 247 GLY A C 1
ATOM 2019 O O . GLY A 1 247 ? 25.397 -11.493 -25.066 1.00 48.81 247 GLY A O 1
ATOM 2020 N N . ILE A 1 248 ? 24.239 -10.354 -23.521 1.00 49.00 248 ILE A N 1
ATOM 2021 C CA . ILE A 1 248 ? 24.636 -9.022 -24.000 1.00 49.00 248 ILE A CA 1
ATOM 2022 C C . ILE A 1 248 ? 25.811 -8.522 -23.156 1.00 49.00 248 ILE A C 1
ATOM 2024 O O . ILE A 1 248 ? 25.635 -7.919 -22.091 1.00 49.00 248 ILE A O 1
ATOM 2028 N N . MET A 1 249 ? 27.022 -8.809 -23.637 1.00 37.81 249 MET A N 1
ATOM 2029 C CA . MET A 1 249 ? 28.272 -8.349 -23.027 1.00 37.81 249 MET A CA 1
ATOM 2030 C C . MET A 1 249 ? 28.292 -6.810 -22.933 1.00 37.81 249 MET A C 1
ATOM 2032 O O . MET A 1 249 ? 27.763 -6.134 -23.818 1.00 37.81 249 MET A O 1
ATOM 2036 N N . PRO A 1 250 ? 28.845 -6.222 -21.858 1.00 42.41 250 PRO A N 1
ATOM 2037 C CA . PRO A 1 250 ? 29.090 -4.786 -21.813 1.00 42.41 250 PRO A CA 1
ATOM 2038 C C . PRO A 1 250 ? 30.152 -4.427 -22.861 1.00 42.41 250 PRO A C 1
ATOM 2040 O O . PRO A 1 250 ? 31.231 -5.014 -22.861 1.00 42.41 250 PRO A O 1
ATOM 2043 N N . ASP A 1 251 ? 29.834 -3.479 -23.743 1.00 43.44 251 ASP A N 1
ATOM 2044 C CA . ASP A 1 251 ? 30.793 -2.864 -24.665 1.00 43.44 251 ASP A CA 1
ATOM 2045 C C . ASP A 1 251 ? 31.956 -2.286 -23.848 1.00 43.44 251 ASP A C 1
ATOM 2047 O O . ASP A 1 251 ? 31.795 -1.282 -23.150 1.00 43.44 251 ASP A O 1
ATOM 2051 N N . HIS A 1 252 ? 33.120 -2.929 -23.907 1.00 40.09 252 HIS A N 1
ATOM 2052 C CA . HIS A 1 252 ? 34.377 -2.290 -23.546 1.00 40.09 252 HIS A CA 1
ATOM 2053 C C . HIS A 1 252 ? 34.989 -1.773 -24.846 1.00 40.09 252 HIS A C 1
ATOM 2055 O O . HIS A 1 252 ? 35.500 -2.552 -25.642 1.00 40.09 252 HIS A O 1
ATOM 2061 N N . ASP A 1 253 ? 34.874 -0.458 -25.034 1.00 36.75 253 ASP A N 1
ATOM 2062 C CA . ASP A 1 253 ? 35.649 0.382 -25.949 1.00 36.75 253 ASP A CA 1
ATOM 2063 C C . ASP A 1 253 ? 35.719 -0.054 -27.426 1.00 36.75 253 ASP A C 1
ATOM 2065 O O . ASP A 1 253 ? 36.542 -0.889 -27.786 1.00 36.75 253 ASP A O 1
ATOM 2069 N N . SER A 1 254 ? 34.980 0.618 -28.326 1.00 34.06 254 SER A N 1
ATOM 2070 C CA . SER A 1 254 ? 35.559 1.273 -29.526 1.00 34.06 254 SER A CA 1
ATOM 2071 C C . SER A 1 254 ? 34.516 1.789 -30.541 1.00 34.06 254 SER A C 1
ATOM 2073 O O . SER A 1 254 ? 33.650 1.064 -31.004 1.00 34.06 254 SER A O 1
ATOM 2075 N N . VAL A 1 255 ? 34.663 3.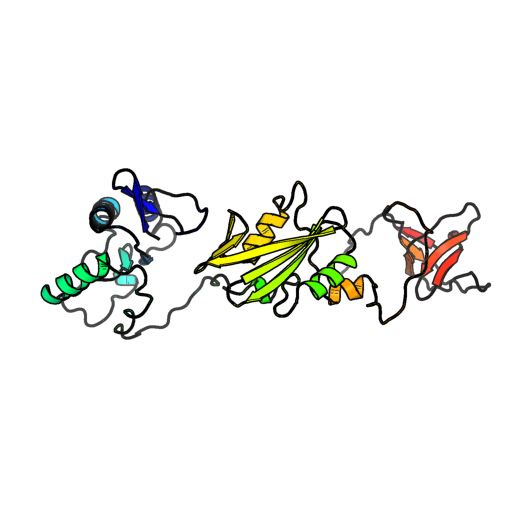083 -30.861 1.00 31.53 255 VAL A N 1
ATOM 2076 C CA . VAL A 1 255 ? 34.399 3.815 -32.124 1.00 31.53 255 VAL A CA 1
ATOM 2077 C C . VAL A 1 255 ? 33.268 3.389 -33.075 1.00 31.53 255 VAL A C 1
ATOM 2079 O O . VAL A 1 255 ? 33.256 2.302 -33.640 1.00 31.53 255 VAL A O 1
ATOM 2082 N N . ASP A 1 256 ? 32.434 4.389 -33.390 1.00 40.69 256 ASP A N 1
ATOM 2083 C CA . ASP A 1 256 ? 31.632 4.519 -34.611 1.00 40.69 256 ASP A CA 1
ATOM 2084 C C . ASP A 1 256 ? 32.283 3.870 -35.846 1.00 40.69 256 ASP A C 1
ATOM 2086 O O . ASP A 1 256 ? 33.326 4.332 -36.313 1.00 40.69 256 ASP A O 1
ATOM 2090 N N . MET A 1 257 ? 31.608 2.881 -36.438 1.00 29.72 257 MET A N 1
ATOM 2091 C CA . MET A 1 257 ? 31.485 2.734 -37.895 1.00 29.72 257 MET A CA 1
ATOM 2092 C C . MET A 1 257 ? 30.508 1.604 -38.253 1.00 29.72 257 MET A C 1
ATOM 2094 O O . MET A 1 257 ? 30.780 0.438 -38.010 1.00 29.72 257 MET A O 1
ATOM 2098 N N . ASN A 1 258 ? 29.386 1.994 -38.866 1.00 35.72 258 ASN A N 1
ATOM 2099 C CA . ASN A 1 258 ? 28.538 1.236 -39.796 1.00 35.72 258 ASN A CA 1
ATOM 2100 C C . ASN A 1 258 ? 28.339 -0.278 -39.587 1.00 35.72 258 ASN A C 1
ATOM 2102 O O . ASN A 1 258 ? 29.193 -1.082 -39.945 1.00 35.72 258 ASN A O 1
ATOM 2106 N N . SER A 1 259 ? 27.095 -0.663 -39.284 1.00 32.03 259 SER A N 1
ATOM 2107 C CA . SER A 1 259 ? 26.477 -1.825 -39.938 1.00 32.03 259 SER A CA 1
ATOM 2108 C C . SER A 1 259 ? 24.947 -1.713 -39.913 1.00 32.03 259 SER A C 1
ATOM 2110 O O . SER A 1 259 ? 24.266 -2.298 -39.073 1.00 32.03 259 SER A O 1
ATOM 2112 N N . GLU A 1 260 ? 24.391 -0.983 -40.885 1.00 35.38 260 GLU A N 1
ATOM 2113 C CA . GLU A 1 260 ? 23.229 -1.518 -41.607 1.00 35.38 260 GLU A CA 1
ATOM 2114 C C . GLU A 1 260 ? 23.545 -2.966 -42.016 1.00 35.38 260 GLU A C 1
ATOM 2116 O O . GLU A 1 260 ? 24.668 -3.201 -42.452 1.00 35.38 260 GLU A O 1
ATOM 2121 N N . LEU A 1 261 ? 22.561 -3.875 -41.900 1.00 29.62 261 LEU A N 1
ATOM 2122 C CA . LEU A 1 261 ? 22.567 -5.346 -42.103 1.00 29.62 261 LEU A CA 1
ATOM 2123 C C . LEU A 1 261 ? 22.395 -6.044 -40.737 1.00 29.62 261 LEU A C 1
ATOM 2125 O O . LEU A 1 261 ? 23.363 -6.274 -40.030 1.00 29.62 261 LEU A O 1
ATOM 2129 N N . TYR A 1 262 ? 21.199 -6.354 -40.236 1.00 31.03 262 TYR A N 1
ATOM 2130 C CA . TYR A 1 262 ? 20.125 -7.100 -40.889 1.00 31.03 262 TYR A CA 1
ATOM 2131 C C . TYR A 1 262 ? 18.749 -6.781 -40.261 1.00 31.03 262 TYR A C 1
ATOM 2133 O O . TYR A 1 262 ? 18.551 -6.880 -39.054 1.00 31.03 262 TYR A O 1
ATOM 2141 N N . LEU A 1 263 ? 17.790 -6.452 -41.127 1.00 28.34 263 LEU A N 1
ATOM 2142 C CA . LEU A 1 263 ? 16.371 -6.839 -41.042 1.00 28.34 263 LEU A CA 1
ATOM 2143 C C . LEU A 1 263 ? 16.310 -8.385 -40.863 1.00 28.34 263 LEU A C 1
ATOM 2145 O O . LEU A 1 263 ? 17.096 -9.073 -41.504 1.00 28.34 263 LEU A O 1
ATOM 2149 N N . ASP A 1 264 ? 15.466 -9.062 -40.074 1.00 34.59 264 ASP A N 1
ATOM 2150 C CA . ASP A 1 264 ? 14.061 -8.853 -39.700 1.00 34.59 264 ASP A CA 1
ATOM 2151 C C . ASP A 1 264 ? 13.589 -10.121 -38.898 1.00 34.59 264 ASP A C 1
ATOM 2153 O O . ASP A 1 264 ? 14.373 -10.675 -38.128 1.00 34.59 264 ASP A O 1
ATOM 2157 N N . PRO A 1 265 ? 12.364 -10.652 -39.039 1.00 35.06 265 PRO A N 1
ATOM 2158 C CA . PRO A 1 265 ? 11.328 -10.789 -38.020 1.00 35.06 265 PRO A CA 1
ATOM 2159 C C . PRO A 1 265 ? 11.146 -12.230 -37.508 1.00 35.06 265 PRO A C 1
ATOM 2161 O O . PRO A 1 265 ? 11.529 -13.205 -38.159 1.00 35.06 265 PRO A O 1
ATOM 2164 N N . ARG A 1 266 ? 10.333 -12.354 -36.447 1.00 29.44 266 ARG A N 1
ATOM 2165 C CA . ARG A 1 266 ? 9.708 -13.583 -35.904 1.00 29.44 266 ARG A CA 1
ATOM 2166 C C . ARG A 1 266 ? 10.490 -14.245 -34.762 1.00 29.44 266 ARG A C 1
ATOM 2168 O O . ARG A 1 266 ? 11.166 -15.249 -34.958 1.00 29.44 266 ARG A O 1
ATOM 2175 N N . PHE A 1 267 ? 10.203 -13.823 -33.527 1.00 34.62 267 PHE A N 1
ATOM 2176 C CA . PHE A 1 267 ? 10.089 -14.780 -32.418 1.00 34.62 267 PHE A CA 1
ATOM 2177 C C . PHE A 1 267 ? 8.808 -15.602 -32.621 1.00 34.62 267 PHE A C 1
ATOM 2179 O O . PHE A 1 267 ? 7.805 -15.429 -31.937 1.00 34.62 267 PHE A O 1
ATOM 2186 N N . ASN A 1 268 ? 8.840 -16.450 -33.647 1.00 32.06 268 ASN A N 1
ATOM 2187 C CA . ASN A 1 268 ? 8.039 -17.657 -33.697 1.00 32.06 268 ASN A CA 1
ATOM 2188 C C . ASN A 1 268 ? 8.878 -18.695 -32.946 1.00 32.06 268 ASN A C 1
ATOM 2190 O O . ASN A 1 268 ? 10.038 -18.901 -33.303 1.00 32.06 268 ASN A O 1
ATOM 2194 N N . THR A 1 269 ? 8.341 -19.275 -31.876 1.00 40.97 269 THR A N 1
ATOM 2195 C CA . THR A 1 269 ? 8.954 -20.401 -31.159 1.00 40.97 269 THR A CA 1
ATOM 2196 C C . THR A 1 269 ? 9.411 -21.446 -32.178 1.00 40.97 269 THR A C 1
ATOM 2198 O O . THR A 1 269 ? 8.573 -22.046 -32.852 1.00 40.97 269 THR A O 1
ATOM 2201 N N . LYS A 1 270 ? 10.726 -21.623 -32.367 1.00 48.94 270 LYS A N 1
ATOM 2202 C CA . LYS A 1 270 ? 11.225 -22.675 -33.258 1.00 48.94 270 LYS A CA 1
ATOM 2203 C C . LYS A 1 270 ? 11.109 -24.030 -32.548 1.00 48.94 270 LYS A C 1
ATOM 2205 O O . LYS A 1 270 ? 11.345 -24.083 -31.341 1.00 48.94 270 LYS A O 1
ATOM 2210 N N . PRO A 1 271 ? 10.757 -25.099 -33.278 1.00 52.94 271 PRO A N 1
ATOM 2211 C CA . PRO A 1 271 ? 10.627 -26.436 -32.715 1.00 52.94 271 PRO A CA 1
ATOM 2212 C C . PRO A 1 271 ? 11.945 -26.903 -32.089 1.00 52.94 271 PRO A C 1
ATOM 2214 O O . PRO A 1 271 ? 13.025 -26.691 -32.650 1.00 52.94 271 PRO A O 1
ATOM 2217 N N . VAL A 1 272 ? 11.842 -27.539 -30.923 1.00 74.62 272 VAL A N 1
ATOM 2218 C CA . VAL A 1 272 ? 12.949 -28.255 -30.282 1.00 74.62 272 VAL A CA 1
ATOM 2219 C C . VAL A 1 272 ? 12.960 -29.662 -30.865 1.00 74.62 272 VAL A C 1
ATOM 2221 O O . VAL A 1 272 ? 11.916 -30.303 -30.911 1.00 74.62 272 VAL A O 1
ATOM 2224 N N . CYS A 1 273 ? 14.106 -30.155 -31.326 1.00 83.69 273 CYS A N 1
ATOM 2225 C CA . CYS A 1 273 ? 14.232 -31.550 -31.754 1.00 83.69 273 CYS A CA 1
ATOM 2226 C C . CYS A 1 273 ? 15.025 -32.350 -30.718 1.00 83.69 273 CYS A C 1
ATOM 2228 O O . CYS A 1 273 ? 15.993 -31.830 -30.167 1.00 83.69 273 CYS A O 1
ATOM 2230 N N . ARG A 1 274 ? 14.640 -33.602 -30.457 1.00 85.19 274 ARG A N 1
ATOM 2231 C CA . ARG A 1 274 ? 15.391 -34.531 -29.601 1.00 85.19 274 ARG A CA 1
ATOM 2232 C C . ARG A 1 274 ? 16.075 -35.591 -30.455 1.00 85.19 274 ARG A C 1
ATOM 2234 O O . ARG A 1 274 ? 15.436 -36.223 -31.292 1.00 85.19 274 ARG A O 1
ATOM 2241 N N . ALA A 1 275 ? 17.370 -35.794 -30.245 1.00 87.62 275 ALA A N 1
ATOM 2242 C CA . ALA A 1 275 ? 18.137 -36.819 -30.936 1.00 87.62 275 ALA A CA 1
ATOM 2243 C C . ALA A 1 275 ? 17.704 -38.222 -30.486 1.00 87.62 275 ALA A C 1
ATOM 2245 O O . ALA A 1 275 ? 17.698 -38.534 -29.295 1.00 87.62 275 ALA A O 1
ATOM 2246 N N . LEU A 1 276 ? 17.370 -39.090 -31.437 1.00 82.50 276 LEU A N 1
ATOM 2247 C CA . LEU A 1 276 ? 16.982 -40.481 -31.187 1.00 82.50 276 LEU A CA 1
ATOM 2248 C C . LEU A 1 276 ? 18.189 -41.433 -31.157 1.00 82.50 276 LEU A C 1
ATOM 2250 O O . LEU A 1 276 ? 18.118 -42.499 -30.539 1.00 82.50 276 LEU A O 1
ATOM 2254 N N . TRP A 1 277 ? 19.301 -41.029 -31.777 1.00 83.56 277 TRP A N 1
ATOM 2255 C CA . TRP A 1 277 ? 20.562 -41.771 -31.848 1.00 83.56 277 TRP A CA 1
ATOM 2256 C C . TRP A 1 277 ? 21.761 -40.823 -31.732 1.00 83.56 277 TRP A C 1
ATOM 2258 O O . TRP A 1 277 ? 21.629 -39.621 -31.958 1.00 83.56 277 TRP A O 1
ATOM 2268 N N . ASP A 1 278 ? 22.926 -41.374 -31.387 1.00 85.56 278 ASP A N 1
ATOM 2269 C CA . ASP A 1 278 ? 24.195 -40.648 -31.442 1.00 85.56 278 ASP A CA 1
ATOM 2270 C C . ASP A 1 278 ? 24.575 -40.353 -32.901 1.00 85.56 278 ASP A C 1
ATOM 2272 O O . ASP A 1 278 ? 24.365 -41.183 -33.790 1.00 85.56 278 ASP A O 1
ATOM 2276 N N . TYR A 1 279 ? 25.173 -39.190 -33.146 1.00 90.12 279 TYR A N 1
ATOM 2277 C CA . TYR A 1 279 ? 25.655 -38.780 -34.459 1.00 90.12 279 TYR A CA 1
ATOM 2278 C C . TYR A 1 279 ? 27.009 -38.079 -34.343 1.00 90.12 279 TYR A C 1
ATOM 2280 O O . TYR A 1 279 ? 27.188 -37.190 -33.511 1.00 90.12 279 TYR A O 1
ATOM 2288 N N . GLN A 1 280 ? 27.961 -38.464 -35.195 1.00 90.12 280 GLN A N 1
ATOM 2289 C CA . GLN A 1 280 ? 29.270 -37.823 -35.301 1.00 90.12 280 GLN A CA 1
ATOM 2290 C C . GLN A 1 280 ? 29.391 -37.097 -36.637 1.00 90.12 280 GLN A C 1
ATOM 2292 O O . GLN A 1 280 ? 29.156 -37.693 -37.688 1.00 90.12 280 GLN A O 1
ATOM 2297 N N . ALA A 1 281 ? 29.789 -35.827 -36.571 1.00 90.25 281 ALA A N 1
ATOM 2298 C CA . ALA A 1 281 ? 29.999 -34.971 -37.730 1.00 90.25 281 ALA A CA 1
ATOM 2299 C C . ALA A 1 281 ? 31.045 -35.576 -38.679 1.00 90.25 281 ALA A C 1
ATOM 2301 O O . ALA A 1 281 ? 32.159 -35.901 -38.261 1.00 90.25 281 ALA A O 1
ATOM 2302 N N . GLN A 1 282 ? 30.693 -35.699 -39.957 1.00 85.50 282 GLN A N 1
ATOM 2303 C CA . GLN A 1 282 ? 31.586 -36.173 -41.019 1.00 85.50 282 GLN A CA 1
ATOM 2304 C C . GLN A 1 282 ? 32.262 -35.018 -41.769 1.00 85.50 282 GLN A C 1
ATOM 2306 O O . GLN A 1 282 ? 33.296 -35.215 -42.409 1.00 85.50 282 GLN A O 1
ATOM 2311 N N . SER A 1 283 ? 31.709 -33.813 -41.637 1.00 86.25 283 SER A N 1
ATOM 2312 C CA . SER A 1 283 ? 32.163 -32.589 -42.295 1.00 86.25 283 SER A CA 1
ATOM 2313 C C . SER A 1 283 ? 32.263 -31.445 -41.285 1.00 86.25 283 SER A C 1
ATOM 2315 O O . SER A 1 283 ? 31.652 -31.475 -40.218 1.00 86.25 283 SER A O 1
ATOM 2317 N N . THR A 1 284 ? 33.039 -30.410 -41.607 1.00 80.69 284 THR A N 1
ATOM 2318 C CA . THR A 1 284 ? 33.275 -29.268 -40.703 1.00 80.69 284 THR A CA 1
ATOM 2319 C C . THR A 1 284 ? 32.045 -28.389 -40.474 1.00 80.69 284 THR A C 1
ATOM 2321 O O . THR A 1 284 ? 32.037 -27.569 -39.563 1.00 80.69 284 THR A O 1
ATOM 2324 N N . ASP A 1 285 ? 31.031 -28.523 -41.322 1.00 85.56 285 ASP A N 1
ATOM 2325 C CA . ASP A 1 285 ? 29.749 -27.829 -41.255 1.00 85.56 285 ASP A CA 1
ATOM 2326 C C . ASP A 1 285 ? 28.642 -28.663 -40.585 1.00 85.56 285 ASP A C 1
ATOM 2328 O O . ASP A 1 285 ? 27.522 -28.173 -40.438 1.00 85.56 285 ASP A O 1
ATOM 2332 N N . GLU A 1 286 ? 28.948 -29.884 -40.136 1.00 89.06 286 GLU A N 1
ATOM 2333 C CA . GLU A 1 286 ? 28.037 -30.766 -39.402 1.00 89.06 286 GLU A CA 1
ATOM 2334 C C . GLU A 1 286 ? 28.253 -30.691 -37.881 1.00 89.06 286 GLU A C 1
ATOM 2336 O O . GLU A 1 286 ? 29.340 -30.372 -37.397 1.00 89.06 286 GLU A O 1
ATOM 2341 N N . MET A 1 287 ? 27.218 -31.017 -37.103 1.00 86.75 287 MET A N 1
ATOM 2342 C CA . MET A 1 287 ? 27.300 -31.109 -35.640 1.00 86.75 287 MET A CA 1
ATOM 2343 C C . MET A 1 287 ? 27.454 -32.548 -35.153 1.00 86.75 287 MET A C 1
ATOM 2345 O O . MET A 1 287 ? 26.941 -33.481 -35.759 1.00 86.75 287 MET A O 1
ATOM 2349 N N . THR A 1 288 ? 28.118 -32.717 -34.010 1.00 87.19 288 THR A N 1
ATOM 2350 C CA . THR A 1 288 ? 28.182 -33.989 -33.272 1.00 87.19 288 THR A CA 1
ATOM 2351 C C . THR A 1 288 ? 27.268 -33.916 -32.052 1.00 87.19 288 THR A C 1
ATOM 2353 O O . THR A 1 288 ? 27.338 -32.943 -31.302 1.00 87.19 288 THR A O 1
ATOM 2356 N N . PHE A 1 289 ? 26.435 -34.935 -31.824 1.00 86.69 289 PHE A N 1
ATOM 2357 C CA . PHE A 1 289 ? 25.517 -35.005 -30.682 1.00 86.69 289 PHE A CA 1
ATOM 2358 C C . PHE A 1 289 ? 25.268 -36.442 -30.216 1.00 86.69 289 PHE A C 1
ATOM 2360 O O . PHE A 1 289 ? 25.449 -37.400 -30.963 1.00 86.69 289 PHE A O 1
ATOM 2367 N N . CYS A 1 290 ? 24.842 -36.592 -28.962 1.00 81.81 290 CYS A N 1
ATOM 2368 C CA . CYS A 1 290 ? 24.454 -37.876 -28.384 1.00 81.81 290 CYS A CA 1
ATOM 2369 C C . CYS A 1 290 ? 22.931 -38.083 -28.407 1.00 81.81 290 CYS A C 1
ATOM 2371 O O . CYS A 1 290 ? 22.152 -37.129 -28.465 1.00 81.81 290 CYS A O 1
ATOM 2373 N N . LYS A 1 291 ? 22.491 -39.338 -28.316 1.00 80.62 291 LYS A N 1
ATOM 2374 C CA . LYS A 1 291 ? 21.094 -39.722 -28.130 1.00 80.62 291 LYS A CA 1
ATOM 2375 C C . LYS A 1 291 ? 20.519 -39.007 -26.904 1.00 80.62 291 LYS A C 1
ATOM 2377 O O . LYS A 1 291 ? 21.095 -39.040 -25.821 1.00 80.62 291 LYS A O 1
ATOM 2382 N N . GLY A 1 292 ? 19.352 -38.394 -27.074 1.00 74.19 292 GLY A N 1
ATOM 2383 C CA . GLY A 1 292 ? 18.674 -37.586 -26.062 1.00 74.19 292 GLY A CA 1
ATOM 2384 C C . GLY A 1 292 ? 19.034 -36.097 -26.091 1.00 74.19 292 GLY A C 1
ATOM 2385 O O . GLY A 1 292 ? 18.403 -35.326 -25.373 1.00 74.19 292 GLY A O 1
ATOM 2386 N N . ALA A 1 293 ? 19.990 -35.670 -26.922 1.00 78.12 293 ALA A N 1
ATOM 2387 C CA . ALA A 1 293 ? 20.339 -34.262 -27.095 1.00 78.12 293 ALA A CA 1
ATOM 2388 C C . ALA A 1 293 ? 19.159 -33.420 -27.604 1.00 78.12 293 ALA A C 1
ATOM 2390 O O . ALA A 1 293 ? 18.466 -33.820 -28.538 1.00 78.12 293 ALA A O 1
ATOM 2391 N N . PHE A 1 294 ? 18.978 -32.227 -27.031 1.00 82.50 294 PHE A N 1
ATOM 2392 C CA . PHE A 1 294 ? 18.001 -31.244 -27.500 1.00 82.50 294 PHE A CA 1
ATOM 2393 C C . PHE A 1 294 ? 18.667 -30.227 -28.430 1.00 82.50 294 PHE A C 1
ATOM 2395 O O . PHE A 1 294 ? 19.560 -29.487 -28.016 1.00 82.50 294 PHE A O 1
ATOM 2402 N N . ILE A 1 295 ? 18.209 -30.178 -29.678 1.00 82.75 295 ILE A N 1
ATOM 2403 C CA . ILE A 1 295 ? 18.696 -29.279 -30.726 1.00 82.75 295 ILE A CA 1
ATOM 2404 C C . ILE A 1 295 ? 17.689 -28.140 -30.888 1.00 82.75 295 ILE A C 1
ATOM 2406 O O . ILE A 1 295 ? 16.482 -28.368 -31.023 1.00 82.75 295 ILE A O 1
ATOM 2410 N N . THR A 1 296 ? 18.185 -26.904 -30.858 1.00 79.81 296 THR A N 1
ATOM 2411 C CA . THR A 1 296 ? 17.356 -25.689 -30.871 1.00 79.81 296 THR A CA 1
ATOM 2412 C C . THR A 1 296 ? 17.545 -24.893 -32.157 1.00 79.81 296 THR A C 1
ATOM 2414 O O . THR A 1 296 ? 18.419 -25.187 -32.970 1.00 79.81 296 THR A O 1
ATOM 2417 N N . ASN A 1 297 ? 16.686 -23.894 -32.376 1.00 76.06 297 ASN A N 1
ATOM 2418 C CA . ASN A 1 297 ? 16.720 -23.031 -33.559 1.00 76.06 297 ASN A CA 1
ATOM 2419 C C . ASN A 1 297 ? 16.634 -23.768 -34.907 1.00 76.06 297 ASN A C 1
ATOM 2421 O O . ASN A 1 297 ? 17.040 -23.208 -35.931 1.00 76.06 297 ASN A O 1
ATOM 2425 N N . VAL A 1 298 ? 16.022 -24.957 -34.915 1.00 81.88 298 VAL A N 1
ATOM 2426 C CA . VAL A 1 298 ? 16.015 -25.873 -36.058 1.00 81.88 298 VAL A CA 1
ATOM 2427 C C . VAL A 1 298 ? 15.402 -25.230 -37.305 1.00 81.88 298 VAL A C 1
ATOM 2429 O O . VAL A 1 298 ? 14.307 -24.663 -37.272 1.00 81.88 298 VAL A O 1
ATOM 2432 N N . ILE A 1 299 ? 16.134 -25.314 -38.412 1.00 81.12 299 ILE A N 1
ATOM 2433 C CA . ILE A 1 299 ? 15.736 -24.910 -39.758 1.00 81.12 299 ILE A CA 1
ATOM 2434 C C . ILE A 1 299 ? 15.650 -26.188 -40.588 1.00 81.12 299 ILE A C 1
ATOM 2436 O O . ILE A 1 299 ? 16.645 -26.893 -40.760 1.00 81.12 299 ILE A O 1
ATOM 2440 N N . LYS A 1 300 ? 14.446 -26.492 -41.076 1.00 82.88 300 LYS A N 1
ATOM 2441 C CA . LYS A 1 300 ? 14.188 -27.674 -41.897 1.00 82.88 300 LYS A CA 1
ATOM 2442 C C . LYS A 1 300 ? 14.439 -27.348 -43.362 1.00 82.88 300 LYS A C 1
ATOM 2444 O O . LYS A 1 300 ? 13.888 -26.369 -43.862 1.00 82.88 300 LYS A O 1
ATOM 2449 N N . GLU A 1 301 ? 15.229 -28.178 -44.031 1.00 79.00 301 GLU A N 1
ATOM 2450 C CA . GLU A 1 301 ? 15.450 -28.106 -45.474 1.00 79.00 301 GLU A CA 1
ATOM 2451 C C . GLU A 1 301 ? 14.956 -29.391 -46.156 1.00 79.00 301 GLU A C 1
ATOM 2453 O O . GLU A 1 301 ? 15.025 -30.492 -45.593 1.00 79.00 301 GLU A O 1
ATOM 2458 N N . ASP A 1 302 ? 14.433 -29.246 -47.375 1.00 60.91 302 ASP A N 1
ATOM 2459 C CA . ASP A 1 302 ? 13.934 -30.353 -48.191 1.00 60.91 302 ASP A CA 1
ATOM 2460 C C . ASP A 1 302 ? 15.121 -31.140 -48.768 1.00 60.91 302 ASP A C 1
ATOM 2462 O O . ASP A 1 302 ? 15.591 -30.900 -49.877 1.00 60.91 302 ASP A O 1
ATOM 2466 N N . GLY A 1 303 ? 15.656 -32.062 -47.968 1.00 75.69 303 GLY A N 1
ATOM 2467 C CA . GLY A 1 303 ? 16.811 -32.881 -48.354 1.00 75.69 303 GLY A CA 1
ATOM 2468 C C . GLY A 1 303 ? 17.247 -33.929 -47.330 1.00 75.69 303 GLY A C 1
ATOM 2469 O O . GLY A 1 303 ? 18.288 -34.555 -47.505 1.00 75.69 303 GLY A O 1
ATOM 2470 N N . GLY A 1 304 ? 16.480 -34.124 -46.251 1.00 82.25 304 GLY A N 1
ATOM 2471 C CA . GLY A 1 304 ? 16.832 -35.054 -45.171 1.00 82.25 304 GLY A CA 1
ATOM 2472 C C . GLY A 1 304 ? 17.893 -34.529 -44.196 1.00 82.25 304 GLY A C 1
ATOM 2473 O O . GLY A 1 304 ? 18.293 -35.266 -43.299 1.00 82.25 304 GLY A O 1
ATOM 2474 N N . TRP A 1 305 ? 18.306 -33.266 -44.331 1.00 88.81 305 TRP A N 1
ATOM 2475 C CA . TRP A 1 305 ? 19.261 -32.587 -43.456 1.00 88.81 305 TRP A CA 1
ATOM 2476 C C . TRP A 1 305 ? 18.672 -31.284 -42.938 1.00 88.81 305 TRP A C 1
ATOM 2478 O O . TRP A 1 305 ? 18.072 -30.521 -43.693 1.00 88.81 305 TRP A O 1
ATOM 2488 N N . TRP A 1 306 ? 18.835 -31.039 -41.645 1.00 90.50 306 TRP A N 1
ATOM 2489 C CA . TRP A 1 306 ? 18.377 -29.833 -40.964 1.00 90.50 306 TRP A CA 1
ATOM 2490 C C . TRP A 1 306 ? 19.571 -29.069 -40.397 1.00 90.50 306 TRP A C 1
ATOM 2492 O O . TRP A 1 306 ? 20.643 -29.637 -40.194 1.00 90.50 306 TRP A O 1
ATOM 2502 N N . ARG A 1 307 ? 19.384 -27.776 -40.127 1.00 86.31 307 ARG A N 1
ATOM 2503 C CA . ARG A 1 307 ? 20.368 -26.951 -39.415 1.00 86.31 307 ARG A CA 1
ATOM 2504 C C . ARG A 1 307 ? 19.863 -26.570 -38.044 1.00 86.31 307 ARG A C 1
ATOM 2506 O O . ARG A 1 307 ? 18.677 -26.292 -37.893 1.00 86.31 307 ARG A O 1
ATOM 2513 N N . GLY A 1 308 ? 20.741 -26.495 -37.056 1.00 86.06 308 GLY A N 1
ATOM 2514 C CA . GLY A 1 308 ? 20.346 -26.098 -35.707 1.00 86.06 308 GLY A CA 1
ATOM 2515 C C . GLY A 1 308 ? 21.525 -25.811 -34.796 1.00 86.06 308 GLY A C 1
ATOM 2516 O O . GLY A 1 308 ? 22.679 -25.807 -35.227 1.00 86.06 308 GLY A O 1
ATOM 2517 N N . ASP A 1 309 ? 21.203 -25.586 -33.528 1.00 79.56 309 ASP A N 1
ATOM 2518 C CA . ASP A 1 309 ? 22.169 -25.238 -32.496 1.00 79.56 309 ASP A CA 1
ATOM 2519 C C . ASP A 1 309 ? 22.241 -26.344 -31.438 1.00 79.56 309 ASP A C 1
ATOM 2521 O O . ASP A 1 309 ? 21.218 -26.707 -30.843 1.00 79.56 309 ASP A O 1
ATOM 2525 N N . PHE A 1 310 ? 23.453 -26.839 -31.173 1.00 80.75 310 PHE A N 1
ATOM 2526 C CA . PHE A 1 310 ? 23.738 -27.829 -30.133 1.00 80.75 310 PHE A CA 1
ATOM 2527 C C . PHE A 1 310 ? 25.168 -27.665 -29.596 1.00 80.75 310 PHE A C 1
ATOM 2529 O O . PHE A 1 310 ? 26.130 -27.697 -30.361 1.00 80.75 310 PHE A O 1
ATOM 2536 N N . GLY A 1 311 ? 25.318 -27.489 -28.278 1.00 76.75 311 GLY A N 1
ATOM 2537 C CA . GLY A 1 311 ? 26.616 -27.189 -27.661 1.00 76.75 311 GLY A CA 1
ATOM 2538 C C . GLY A 1 311 ? 27.257 -25.933 -28.268 1.00 76.75 311 GLY A C 1
ATOM 2539 O O . GLY A 1 311 ? 26.619 -24.877 -28.329 1.00 76.75 311 GLY A O 1
ATOM 2540 N N . ASP A 1 312 ? 28.491 -26.079 -28.756 1.00 75.56 312 ASP A N 1
ATOM 2541 C CA . ASP A 1 312 ? 29.255 -25.021 -29.435 1.00 75.56 312 ASP A CA 1
ATOM 2542 C C . ASP A 1 312 ? 28.911 -24.876 -30.931 1.00 75.56 312 ASP A C 1
ATOM 2544 O O . ASP A 1 312 ? 29.312 -23.906 -31.575 1.00 75.56 312 ASP A O 1
ATOM 2548 N N . TYR A 1 313 ? 28.141 -25.809 -31.501 1.00 73.75 313 TYR A N 1
ATOM 2549 C CA . TYR A 1 313 ? 27.724 -25.751 -32.899 1.00 73.75 313 TYR A CA 1
ATOM 2550 C C . TYR A 1 313 ? 26.537 -24.789 -33.060 1.00 73.75 313 TYR A C 1
ATOM 2552 O O . TYR A 1 313 ? 25.484 -24.984 -32.447 1.00 73.75 313 TYR A O 1
ATOM 2560 N N . LYS A 1 314 ? 26.696 -23.755 -33.899 1.00 77.62 314 LYS A N 1
ATOM 2561 C CA . LYS A 1 314 ? 25.648 -22.780 -34.256 1.00 77.62 314 LYS A CA 1
ATOM 2562 C C . LYS A 1 314 ? 25.298 -22.891 -35.737 1.00 77.62 314 LYS A C 1
ATOM 2564 O O . LYS A 1 314 ? 26.166 -22.701 -36.585 1.00 77.62 314 LYS A O 1
ATOM 2569 N N . GLY A 1 315 ? 24.039 -23.194 -36.052 1.00 79.56 315 GLY A N 1
ATOM 2570 C CA . GLY A 1 315 ? 23.549 -23.355 -37.427 1.00 79.56 315 GLY A CA 1
ATOM 2571 C C . GLY A 1 315 ? 24.203 -24.496 -38.220 1.00 79.56 315 GLY A C 1
ATOM 2572 O O . GLY A 1 315 ? 24.228 -24.445 -39.455 1.00 79.56 315 GLY A O 1
ATOM 2573 N N . ALA A 1 316 ? 24.745 -25.497 -37.525 1.00 86.06 316 ALA A N 1
ATOM 2574 C CA . ALA A 1 316 ? 25.422 -26.640 -38.129 1.00 86.06 316 ALA A CA 1
ATOM 2575 C C . ALA A 1 316 ? 24.418 -27.678 -38.643 1.00 86.06 316 ALA A C 1
ATOM 2577 O O . ALA A 1 316 ? 23.271 -27.722 -38.195 1.00 86.06 316 ALA A O 1
ATOM 2578 N N . TRP A 1 317 ? 24.852 -28.507 -39.585 1.00 89.38 317 TRP A N 1
ATOM 2579 C CA . TRP A 1 317 ? 24.034 -29.534 -40.215 1.00 89.38 317 TRP A CA 1
ATOM 2580 C C . TRP A 1 317 ? 23.915 -30.803 -39.380 1.00 89.38 317 TRP A C 1
ATOM 2582 O O . TRP A 1 317 ? 24.885 -31.267 -38.783 1.00 89.38 317 TRP A O 1
ATOM 2592 N N . PHE A 1 318 ? 22.731 -31.403 -39.403 1.00 91.38 318 PHE A N 1
ATOM 2593 C CA . PHE A 1 318 ? 22.485 -32.731 -38.865 1.00 91.38 318 PHE A CA 1
ATOM 2594 C C . PHE A 1 318 ? 21.430 -33.490 -39.676 1.00 91.38 318 PHE A C 1
ATOM 2596 O O . PHE A 1 318 ? 20.546 -32.874 -40.281 1.00 91.38 318 PHE A O 1
ATOM 2603 N N . PRO A 1 319 ? 21.493 -34.830 -39.694 1.00 91.25 319 PRO A N 1
ATOM 2604 C CA . PRO A 1 319 ? 20.525 -35.637 -40.416 1.00 91.25 319 PRO A CA 1
ATOM 2605 C C . PRO A 1 319 ? 19.155 -35.600 -39.724 1.00 91.25 319 PRO A C 1
ATOM 2607 O O . PRO A 1 319 ? 19.009 -35.945 -38.552 1.00 91.25 319 PRO A O 1
ATOM 2610 N N . ALA A 1 320 ? 18.124 -35.209 -40.472 1.00 88.69 320 ALA A N 1
ATOM 2611 C CA . ALA A 1 320 ? 16.758 -35.057 -39.973 1.00 88.69 320 ALA A CA 1
ATOM 2612 C C . ALA A 1 320 ? 16.178 -36.373 -39.436 1.00 88.69 320 ALA A C 1
ATOM 2614 O O . ALA A 1 320 ? 15.454 -36.386 -38.446 1.00 88.69 320 ALA A O 1
ATOM 2615 N N . ASN A 1 321 ? 16.530 -37.499 -40.061 1.00 90.81 321 ASN A N 1
ATOM 2616 C CA . ASN A 1 321 ? 16.079 -38.829 -39.654 1.00 90.81 321 ASN A CA 1
ATOM 2617 C C . ASN A 1 321 ? 16.712 -39.321 -38.344 1.00 90.81 321 ASN A C 1
ATOM 2619 O O . ASN A 1 321 ? 16.340 -40.399 -37.894 1.00 90.81 321 ASN A O 1
ATOM 2623 N N . PHE A 1 322 ? 17.639 -38.569 -37.737 1.00 87.69 322 PHE A N 1
ATOM 2624 C CA . PHE A 1 322 ? 18.215 -38.886 -36.428 1.00 87.69 322 PHE A CA 1
ATOM 2625 C C . PHE A 1 322 ? 17.511 -38.167 -35.273 1.00 87.69 322 PHE A C 1
ATOM 2627 O O . PHE A 1 322 ? 17.894 -38.342 -34.115 1.00 87.69 322 PHE A O 1
ATOM 2634 N N . CYS A 1 323 ? 16.500 -37.347 -35.560 1.00 88.00 323 CYS A N 1
ATOM 2635 C CA . CYS A 1 323 ? 15.845 -36.502 -34.574 1.00 88.00 323 CYS A CA 1
ATOM 2636 C C . CYS A 1 323 ? 14.322 -36.578 -34.691 1.00 88.00 323 CYS A C 1
ATOM 2638 O O . CYS A 1 323 ? 13.770 -36.708 -35.781 1.00 88.00 323 CYS A O 1
ATOM 2640 N N . GLU A 1 324 ? 13.638 -36.454 -33.559 1.00 86.19 324 GLU A N 1
ATOM 2641 C CA . GLU A 1 324 ? 12.192 -36.248 -33.510 1.00 86.19 324 GLU A CA 1
ATOM 2642 C C . GLU A 1 324 ? 11.872 -34.805 -33.116 1.00 86.19 324 GLU A C 1
ATOM 2644 O O . GLU A 1 324 ? 12.591 -34.186 -32.331 1.00 86.19 324 GLU A O 1
ATOM 2649 N N . GLU A 1 325 ? 10.790 -34.260 -33.661 1.00 80.75 325 GLU A N 1
ATOM 2650 C CA . GLU A 1 325 ? 10.327 -32.911 -33.349 1.00 80.75 325 GLU A CA 1
ATOM 2651 C C . GLU A 1 325 ? 9.442 -32.909 -32.097 1.00 80.75 325 GLU A C 1
ATOM 2653 O O . GLU A 1 325 ? 8.466 -33.653 -32.010 1.00 80.75 325 GLU A O 1
ATOM 2658 N N . ILE A 1 326 ? 9.748 -32.024 -31.149 1.00 75.38 326 ILE A N 1
ATOM 2659 C CA . ILE A 1 326 ? 8.981 -31.812 -29.923 1.00 75.38 326 ILE A CA 1
ATOM 2660 C C . ILE A 1 326 ? 8.236 -30.483 -30.061 1.00 75.38 326 ILE A C 1
ATOM 2662 O O . ILE A 1 326 ? 8.810 -29.402 -29.921 1.00 75.38 326 ILE A O 1
ATOM 2666 N N . ASN A 1 327 ? 6.936 -30.571 -30.351 1.00 55.28 327 ASN A N 1
ATOM 2667 C CA . ASN A 1 327 ? 6.066 -29.404 -30.536 1.00 55.28 327 ASN A CA 1
ATOM 2668 C C . ASN A 1 327 ? 5.437 -28.891 -29.230 1.00 55.28 327 ASN A C 1
ATOM 2670 O O . ASN A 1 327 ? 4.913 -27.779 -29.209 1.00 55.28 327 ASN A O 1
ATOM 2674 N N . GLN A 1 328 ? 5.497 -29.664 -28.142 1.00 44.94 328 GLN A N 1
ATOM 2675 C CA . GLN A 1 328 ? 5.046 -29.275 -26.804 1.00 44.94 328 GLN A CA 1
ATOM 2676 C C . GLN A 1 328 ? 5.926 -29.984 -25.772 1.00 44.94 328 GLN A C 1
ATOM 2678 O O . GLN A 1 328 ? 6.079 -31.202 -25.827 1.00 44.94 328 GLN A O 1
ATOM 2683 N N . ILE A 1 329 ? 6.526 -29.233 -24.845 1.00 39.94 329 ILE A N 1
ATOM 2684 C CA . ILE A 1 329 ? 7.067 -29.830 -23.621 1.00 39.94 329 ILE A CA 1
ATOM 2685 C C . ILE A 1 329 ? 5.853 -30.038 -22.715 1.00 39.94 329 ILE A C 1
ATOM 2687 O O . ILE A 1 329 ? 5.457 -29.124 -21.992 1.00 39.94 329 ILE A O 1
ATOM 2691 N N . GLU A 1 330 ? 5.208 -31.200 -22.815 1.00 32.28 330 GLU A N 1
ATOM 2692 C CA . GLU A 1 330 ? 4.299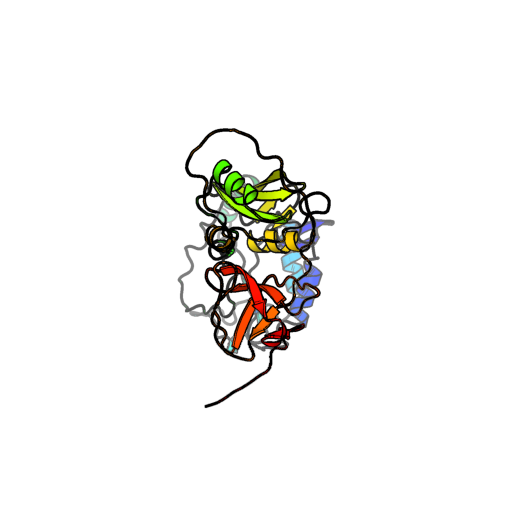 -31.633 -21.758 1.00 32.28 330 GLU A CA 1
ATOM 2693 C C . GLU A 1 330 ? 5.139 -31.897 -20.498 1.00 32.28 330 GLU A C 1
ATOM 2695 O O . GLU A 1 330 ? 6.168 -32.577 -20.578 1.00 32.28 330 GLU A O 1
ATOM 2700 N N . PRO A 1 331 ? 4.766 -31.340 -19.334 1.00 39.09 331 PRO A N 1
ATOM 2701 C CA . PRO A 1 331 ? 5.418 -31.676 -18.084 1.00 39.09 331 PRO A CA 1
ATOM 2702 C C . PRO A 1 331 ? 4.938 -33.067 -17.655 1.00 39.09 331 PRO A C 1
ATOM 2704 O O . PRO A 1 331 ? 4.026 -33.191 -16.840 1.00 39.09 331 PRO A O 1
ATOM 2707 N N . GLU A 1 332 ? 5.529 -34.122 -18.214 1.00 34.47 332 GLU A N 1
ATOM 2708 C CA . GLU A 1 332 ? 5.304 -35.471 -17.703 1.00 34.47 332 GLU A CA 1
ATOM 2709 C C . GLU A 1 332 ? 6.206 -35.774 -16.502 1.00 34.47 332 GLU A C 1
ATOM 2711 O O . GLU A 1 332 ? 7.436 -35.770 -16.544 1.00 34.47 332 GLU A O 1
ATOM 2716 N N . GLN A 1 333 ? 5.490 -36.009 -15.407 1.00 37.94 333 GLN A N 1
ATOM 2717 C CA . GLN A 1 333 ? 5.783 -36.847 -14.256 1.00 37.94 333 GLN A CA 1
ATOM 2718 C C . GLN A 1 333 ? 6.788 -37.982 -14.525 1.00 37.94 333 GLN A C 1
ATOM 2720 O O . GLN A 1 333 ? 6.526 -38.829 -15.370 1.00 37.94 333 GLN A O 1
ATOM 2725 N N . GLN A 1 334 ? 7.803 -38.136 -13.664 1.00 30.75 334 GLN A N 1
ATOM 2726 C CA . GLN A 1 334 ? 8.050 -39.446 -13.048 1.00 30.75 334 GLN A CA 1
ATOM 2727 C C . GLN A 1 334 ? 8.892 -39.370 -11.767 1.00 30.75 334 GLN A C 1
ATOM 2729 O O . GLN A 1 334 ? 9.999 -38.840 -11.736 1.00 30.75 334 GLN A O 1
ATOM 2734 N N . TYR A 1 335 ? 8.322 -39.947 -10.709 1.00 35.34 335 TYR A N 1
ATOM 2735 C CA . TYR A 1 335 ? 9.026 -40.546 -9.580 1.00 35.34 335 TYR A CA 1
ATOM 2736 C C . TYR A 1 335 ? 9.922 -41.709 -10.047 1.00 35.34 335 TYR A C 1
ATOM 2738 O O . TYR A 1 335 ? 9.495 -42.479 -10.903 1.00 35.34 335 TYR A O 1
ATOM 2746 N N . GLY A 1 336 ? 11.042 -41.914 -9.342 1.00 32.84 336 GLY A N 1
ATOM 2747 C CA . GLY A 1 336 ? 11.632 -43.234 -9.064 1.00 32.84 336 GLY A CA 1
ATOM 2748 C C . GLY A 1 336 ? 12.695 -43.743 -10.044 1.00 32.84 336 GLY A C 1
ATOM 2749 O O . GLY A 1 336 ? 12.378 -44.083 -11.176 1.00 32.84 336 GLY A O 1
ATOM 2750 N N . GLU A 1 337 ? 13.941 -43.862 -9.581 1.00 31.17 337 GLU A N 1
ATOM 2751 C CA . GLU A 1 337 ? 14.443 -45.048 -8.855 1.00 31.17 337 GLU A CA 1
ATOM 2752 C C . GLU A 1 337 ? 15.401 -44.621 -7.737 1.00 31.17 337 GLU A C 1
ATOM 2754 O O . GLU A 1 337 ? 16.125 -43.616 -7.933 1.00 31.17 337 GLU A O 1
#

Organism: Paramuricea clavata (NCBI:txid317549)

Radius of gyration: 32.43 Å; chains: 1; bounding box: 60×71×92 Å